Protein AF-A0A9X8EBD2-F1 (afdb_monomer_lite)

pLDDT: mean 78.67, std 17.19, range [34.53, 94.31]

Secondary structure (DSSP, 8-state):
------EEEEEEEEEEEE--------------------------EEEEEEEEEEEEEE-S-TT-TT------HHHHEEEEEEEEPTTTSTTPPPEEEEHHHH-S--SEEEEEEEEETT---EEEEEEEEE--SS-EEEPPHHHHHHHGGGSSS---TT--EEHHHHHHHHHHHHHHTT-B-SS-TTEEE--HHHHHHHS-SEEETTTHHHHHHHHPEE--PEEEEEEE-

Sequence (229 aa):
MQMIRKTLKVSFYYSFVPSVKLEGEVRAAPNEGHADQVHRSELLDDGEWTFRVEGTIIDGNKNAACQSTAKKFSHFFRKAILDLDDQLYPGSNPIEWSSFRSGDDSDGFSITRPGKKGFQTHRLRLQLLRNQSPERFALSPDLFNAISPYLTPNCGPDDTFVKADISFALWQYIKEKDLMKTDDCRVISHDEVLQRVFECHEQPIHAIMGSLQTKLTPVGPTVIDFTLQ

Foldseek 3Di:
DDDDDWDKDKDKDKDWDFDDDPPDPPPDDDDDDDDDDPDDPPAAQRTKMKMKIFIDIDDPDPPPPPDDPPAAPLNFFAKKWKDWPCVFVPPDDIDIDGSVVVVDRHRIDMDMDGHHPPDPKIKMKMWTHTDCVVFWWQADPLLCVQQQVQQPPNDDNRDIHHLVSSVRSVVVSQVVVVQQDPVHNQKGADDPSVCVQQVDGMDGPVCVSVSVVVRTHTDGTDMDMDMHD

Organism: Aphanomyces astaci (NCBI:txid112090)

Structure (mmCIF, N/CA/C/O backbone):
data_AF-A0A9X8EBD2-F1
#
_entry.id   AF-A0A9X8EBD2-F1
#
loop_
_atom_site.group_PDB
_atom_site.id
_atom_site.type_symbol
_atom_site.label_atom_id
_atom_site.label_alt_id
_atom_site.label_comp_id
_atom_site.label_asym_id
_atom_site.label_entity_id
_atom_site.label_seq_id
_atom_site.pdbx_PDB_ins_code
_atom_site.Cartn_x
_atom_site.Cartn_y
_atom_site.Cartn_z
_atom_site.occupancy
_atom_site.B_iso_or_equiv
_atom_site.auth_seq_id
_atom_site.auth_comp_id
_atom_site.auth_asym_id
_atom_site.auth_atom_id
_atom_site.pdbx_PDB_model_num
ATOM 1 N N . MET A 1 1 ? 0.998 16.759 19.821 1.00 44.28 1 MET A N 1
ATOM 2 C CA . MET A 1 1 ? 2.164 16.462 18.957 1.00 44.28 1 MET A CA 1
ATOM 3 C C . MET A 1 1 ? 1.731 16.598 17.506 1.00 44.28 1 MET A C 1
ATOM 5 O O . MET A 1 1 ? 0.777 15.941 17.117 1.00 44.28 1 MET A O 1
ATOM 9 N N . GLN A 1 2 ? 2.365 17.480 16.734 1.00 48.03 2 GLN A N 1
ATOM 10 C CA . GLN A 1 2 ? 2.067 17.670 15.311 1.00 48.03 2 GLN A CA 1
ATOM 11 C C . GLN A 1 2 ? 2.719 16.538 14.505 1.00 48.03 2 GLN A C 1
ATOM 13 O O . GLN A 1 2 ? 3.898 16.245 14.703 1.00 48.03 2 GLN A O 1
ATOM 18 N N . MET A 1 3 ? 1.960 15.867 13.635 1.00 55.75 3 MET A N 1
ATOM 19 C CA . MET A 1 3 ? 2.498 14.795 12.796 1.00 55.75 3 MET A CA 1
ATOM 20 C C . MET A 1 3 ? 3.453 15.405 11.757 1.00 55.75 3 MET A C 1
ATOM 22 O O . MET A 1 3 ? 3.045 16.244 10.956 1.00 55.75 3 MET A O 1
ATOM 26 N N . ILE A 1 4 ? 4.726 14.999 11.763 1.00 62.44 4 ILE A N 1
ATOM 27 C CA . ILE A 1 4 ? 5.686 15.406 10.729 1.00 62.44 4 ILE A CA 1
ATOM 28 C C . ILE A 1 4 ? 5.460 14.502 9.518 1.00 62.44 4 ILE A C 1
ATOM 30 O O . ILE A 1 4 ? 5.855 13.335 9.520 1.00 62.44 4 ILE A O 1
ATOM 34 N N . ARG A 1 5 ? 4.811 15.031 8.478 1.00 66.75 5 ARG A N 1
ATOM 35 C CA . ARG A 1 5 ? 4.693 14.343 7.189 1.00 66.75 5 ARG A CA 1
ATOM 36 C C . ARG A 1 5 ? 6.002 14.514 6.419 1.00 66.75 5 ARG A C 1
ATOM 38 O O . ARG A 1 5 ? 6.397 15.633 6.104 1.00 66.75 5 ARG A O 1
ATOM 45 N N . LYS A 1 6 ? 6.675 13.398 6.136 1.00 72.75 6 LYS A N 1
ATOM 46 C CA . LYS A 1 6 ? 7.812 13.335 5.209 1.00 72.75 6 LYS A CA 1
ATOM 47 C C . LYS A 1 6 ? 7.355 12.721 3.893 1.00 72.75 6 LYS A C 1
ATOM 49 O O . LYS A 1 6 ? 6.554 11.786 3.902 1.00 72.75 6 LYS A O 1
ATOM 54 N N . THR A 1 7 ? 7.897 13.214 2.786 1.00 80.56 7 THR A N 1
ATOM 55 C CA . THR A 1 7 ? 7.560 12.729 1.446 1.00 80.56 7 THR A CA 1
ATOM 56 C C . THR A 1 7 ? 8.701 11.874 0.914 1.00 80.56 7 THR A C 1
ATOM 58 O O . THR A 1 7 ? 9.836 12.335 0.823 1.00 80.56 7 THR A O 1
ATOM 61 N N . LEU A 1 8 ? 8.404 10.628 0.546 1.00 84.88 8 LEU A N 1
ATOM 62 C CA . LEU A 1 8 ? 9.327 9.775 -0.1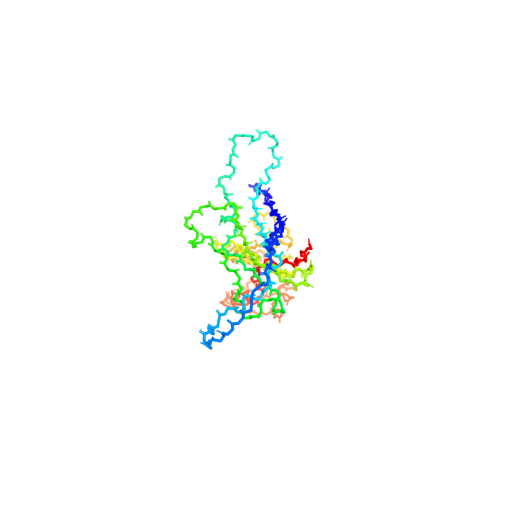99 1.00 84.88 8 LEU A CA 1
ATOM 63 C C . LEU A 1 8 ? 9.070 9.974 -1.695 1.00 84.88 8 LEU A C 1
ATOM 65 O O . LEU A 1 8 ? 7.977 9.680 -2.176 1.00 84.88 8 LEU A O 1
ATOM 69 N N . LYS A 1 9 ? 10.069 10.460 -2.431 1.00 88.06 9 LYS A N 1
ATOM 70 C CA . LYS A 1 9 ? 10.053 10.515 -3.892 1.00 88.06 9 LYS A CA 1
ATOM 71 C C . LYS A 1 9 ? 10.640 9.225 -4.442 1.00 88.06 9 LYS A C 1
ATOM 73 O O . LYS A 1 9 ? 11.811 8.932 -4.218 1.00 88.06 9 LYS A O 1
ATOM 78 N N . VAL A 1 10 ? 9.832 8.487 -5.193 1.00 89.44 10 VAL A N 1
ATOM 79 C CA . VAL A 1 10 ? 10.291 7.331 -5.966 1.00 89.44 10 VAL A CA 1
ATOM 80 C C . VAL A 1 10 ? 10.515 7.783 -7.407 1.00 89.44 10 VAL A C 1
ATOM 82 O O . VAL A 1 10 ? 9.607 8.327 -8.032 1.00 89.44 10 VAL A O 1
ATOM 85 N N . SER A 1 11 ? 11.736 7.609 -7.903 1.00 90.31 11 SER A N 1
ATOM 86 C CA . SER A 1 11 ? 12.155 7.931 -9.265 1.00 90.31 11 SER A CA 1
ATOM 87 C C . SER A 1 11 ? 12.327 6.643 -10.066 1.00 90.31 11 SER A C 1
ATOM 89 O O . SER A 1 11 ? 12.822 5.640 -9.547 1.00 90.31 11 SER A O 1
ATOM 91 N N . PHE A 1 12 ? 11.929 6.686 -11.334 1.00 92.25 12 PHE A N 1
ATOM 92 C CA . PHE A 1 12 ? 12.002 5.564 -12.264 1.00 92.25 12 PHE A CA 1
ATOM 93 C C . PHE A 1 12 ? 12.906 5.950 -13.429 1.00 92.2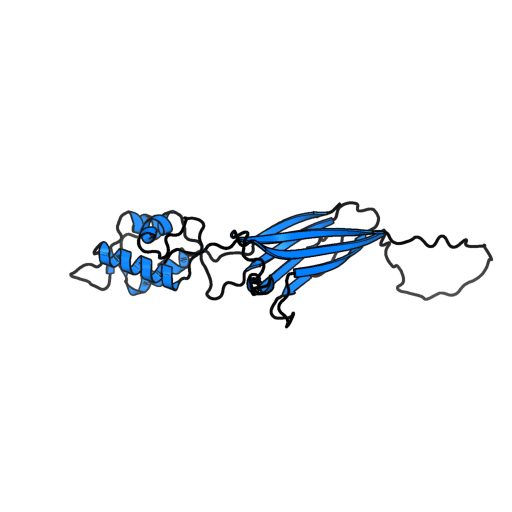5 12 PHE A C 1
ATOM 95 O O . PHE A 1 12 ? 12.773 7.045 -13.975 1.00 92.25 12 PHE A O 1
ATOM 102 N N . TYR A 1 13 ? 13.811 5.054 -13.803 1.00 91.94 13 TYR A N 1
ATOM 103 C CA . TYR A 1 13 ? 14.757 5.261 -14.890 1.00 91.94 13 TYR A CA 1
ATOM 104 C C . TYR A 1 13 ? 14.699 4.084 -15.850 1.00 91.94 13 TYR A C 1
ATOM 106 O O . TYR A 1 13 ? 14.589 2.931 -15.431 1.00 91.94 13 TYR A O 1
ATOM 114 N N . TYR A 1 14 ? 14.818 4.393 -17.132 1.00 91.00 14 TYR A N 1
ATOM 115 C CA . TYR A 1 14 ? 14.883 3.420 -18.205 1.00 91.00 14 TYR A CA 1
ATOM 116 C C . TYR A 1 14 ? 16.075 3.732 -19.100 1.00 91.00 14 TYR A C 1
ATOM 118 O O . TYR A 1 14 ? 16.330 4.894 -19.419 1.00 91.00 14 TYR A O 1
ATOM 126 N N . SER A 1 15 ? 16.791 2.690 -19.504 1.00 89.69 15 SER A N 1
ATOM 127 C CA . SER A 1 15 ? 17.813 2.763 -20.539 1.00 89.69 15 SER A CA 1
ATOM 128 C C . SER A 1 15 ? 17.757 1.523 -21.420 1.00 89.69 15 SER A C 1
ATOM 130 O O . SER A 1 15 ? 17.439 0.434 -20.946 1.00 89.69 15 SER A O 1
ATOM 132 N N . PHE A 1 16 ? 18.106 1.682 -22.693 1.00 88.06 16 PHE A N 1
ATOM 133 C CA . PHE A 1 16 ? 18.244 0.588 -23.648 1.00 88.06 16 PHE A CA 1
ATOM 134 C C . PHE A 1 16 ? 19.616 0.661 -24.310 1.00 88.06 16 PHE A C 1
ATOM 136 O O . PHE A 1 16 ? 20.032 1.725 -24.771 1.00 88.06 16 PHE A O 1
ATOM 143 N N . VAL A 1 17 ? 20.324 -0.464 -24.330 1.00 87.50 17 VAL A N 1
ATOM 144 C CA . VAL A 1 17 ? 21.635 -0.613 -24.959 1.00 87.50 17 VAL A CA 1
ATOM 145 C C . VAL A 1 17 ? 21.479 -1.596 -26.119 1.00 87.50 17 VAL A C 1
ATOM 147 O O . VAL A 1 17 ? 21.242 -2.775 -25.867 1.00 87.50 17 VAL A O 1
ATOM 150 N N . PRO A 1 18 ? 21.579 -1.149 -27.382 1.00 84.50 18 PRO A N 1
ATOM 151 C CA . PRO A 1 18 ? 21.432 -2.035 -28.529 1.00 84.50 18 PRO A CA 1
ATOM 152 C C . PRO A 1 18 ? 22.607 -3.012 -28.634 1.00 84.50 18 PRO A C 1
ATOM 154 O O . PRO A 1 18 ? 23.758 -2.652 -28.373 1.00 84.50 18 PRO A O 1
ATOM 157 N N . SER A 1 19 ? 22.325 -4.235 -29.077 1.00 80.44 19 SER A N 1
ATOM 158 C CA . SER A 1 19 ? 23.356 -5.235 -29.357 1.00 80.44 19 SER A CA 1
ATOM 159 C C . SER A 1 19 ? 24.207 -4.771 -30.542 1.00 80.44 19 SER A C 1
ATOM 161 O O . SER A 1 19 ? 23.686 -4.494 -31.627 1.00 80.44 19 SER A O 1
ATOM 163 N N . VAL A 1 20 ? 25.528 -4.689 -30.363 1.00 70.00 20 VAL A N 1
ATOM 164 C CA . VAL A 1 20 ? 26.448 -4.356 -31.459 1.00 70.00 20 VAL A CA 1
ATOM 165 C C . VAL A 1 20 ? 26.450 -5.521 -32.447 1.00 70.00 20 VAL A C 1
ATOM 167 O O . VAL A 1 20 ? 26.898 -6.620 -32.122 1.00 70.00 20 VAL A O 1
ATOM 170 N N . LYS A 1 21 ? 25.949 -5.297 -33.666 1.00 59.22 21 LYS A N 1
ATOM 171 C CA . LYS A 1 21 ? 26.089 -6.274 -34.748 1.00 59.22 21 LYS A CA 1
ATOM 172 C C . LYS A 1 21 ? 27.567 -6.352 -35.124 1.00 59.22 21 LYS A C 1
ATOM 174 O O . LYS A 1 21 ? 28.103 -5.421 -35.716 1.00 59.22 21 LYS A O 1
ATOM 179 N N . LEU A 1 22 ? 28.225 -7.457 -34.786 1.00 48.12 22 LEU A N 1
ATOM 180 C CA . LEU A 1 22 ? 29.486 -7.833 -35.418 1.00 48.12 22 LEU A CA 1
ATOM 181 C C . LEU A 1 22 ? 29.173 -8.188 -36.876 1.00 48.12 22 LEU A C 1
ATOM 183 O O . LEU A 1 22 ? 28.802 -9.319 -37.182 1.00 48.12 22 LEU A O 1
ATOM 187 N N . GLU A 1 23 ? 29.278 -7.212 -37.777 1.00 42.47 23 GLU A N 1
ATOM 188 C CA . GLU A 1 23 ? 29.360 -7.467 -39.217 1.00 42.47 23 GLU A CA 1
ATOM 189 C C . GLU A 1 23 ? 30.712 -8.134 -39.508 1.00 42.47 23 GLU A C 1
ATOM 191 O O . GLU A 1 23 ? 31.690 -7.497 -39.884 1.00 42.47 23 GLU A O 1
ATOM 196 N N . GLY A 1 24 ? 30.789 -9.441 -39.257 1.00 42.09 24 GLY A N 1
ATOM 197 C CA . GLY A 1 24 ? 31.866 -10.280 -39.760 1.00 42.09 24 GLY A CA 1
ATOM 198 C C . GLY A 1 24 ? 3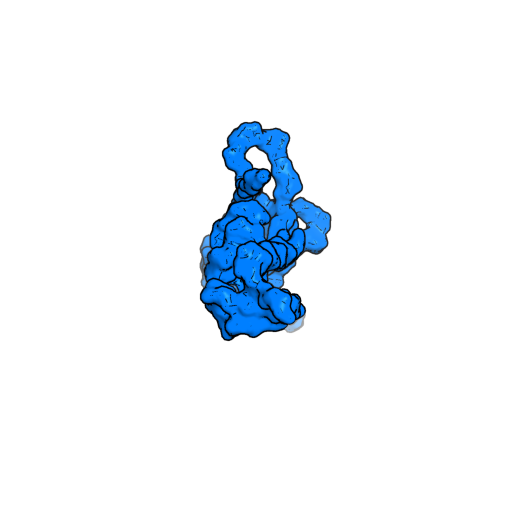1.573 -10.645 -41.210 1.00 42.09 24 GLY A C 1
ATOM 199 O O . GLY A 1 24 ? 30.616 -11.370 -41.480 1.00 42.09 24 GLY A O 1
ATOM 200 N N . GLU A 1 25 ? 32.394 -10.153 -42.138 1.00 38.47 25 GLU A N 1
ATOM 201 C CA . GLU A 1 25 ? 32.464 -10.630 -43.520 1.00 38.47 25 GLU A CA 1
ATOM 202 C C . GLU A 1 25 ? 32.577 -12.163 -43.548 1.00 38.47 25 GLU A C 1
ATOM 204 O O . GLU A 1 25 ? 33.642 -12.737 -43.306 1.00 38.47 25 GLU A O 1
ATOM 209 N N . VAL A 1 26 ? 31.486 -12.853 -43.887 1.00 40.47 26 VAL A N 1
ATOM 210 C CA . VAL A 1 26 ? 31.547 -14.272 -44.241 1.00 40.47 26 VAL A CA 1
ATOM 211 C C . VAL A 1 26 ? 32.125 -14.360 -45.651 1.00 40.47 26 VAL A C 1
ATOM 213 O O . VAL A 1 26 ? 31.403 -14.333 -46.648 1.00 40.47 26 VAL A O 1
ATOM 216 N N . ARG A 1 27 ? 33.455 -14.461 -45.749 1.00 37.53 27 ARG A N 1
ATOM 217 C CA . ARG A 1 27 ? 34.095 -15.006 -46.951 1.00 37.53 27 ARG A CA 1
ATOM 218 C C . ARG A 1 27 ? 33.639 -16.454 -47.106 1.00 37.53 27 ARG A C 1
ATOM 220 O O . ARG A 1 27 ? 33.927 -17.300 -46.265 1.00 37.53 27 ARG A O 1
ATOM 227 N N . ALA A 1 28 ? 32.909 -16.708 -48.185 1.00 38.34 28 ALA A N 1
ATOM 228 C CA . ALA A 1 28 ? 32.442 -18.027 -48.570 1.00 38.34 28 ALA A CA 1
ATOM 229 C C . ALA A 1 28 ? 33.614 -18.999 -48.794 1.00 38.34 28 ALA A C 1
ATOM 231 O O . ALA A 1 28 ? 34.527 -18.713 -49.569 1.00 38.34 28 ALA A O 1
ATOM 232 N N . ALA A 1 29 ? 33.533 -20.176 -48.179 1.00 34.91 29 ALA A N 1
ATOM 233 C CA . ALA A 1 29 ? 34.181 -21.393 -48.651 1.00 34.91 29 ALA A CA 1
ATOM 234 C C . ALA A 1 29 ? 33.187 -22.560 -48.488 1.00 34.91 29 ALA A C 1
ATOM 236 O O . ALA A 1 29 ? 32.452 -22.578 -47.496 1.00 34.91 29 ALA A O 1
ATOM 237 N N . PRO A 1 30 ? 33.098 -23.492 -49.454 1.00 49.06 30 PRO A N 1
ATOM 238 C CA . PRO A 1 30 ? 32.067 -24.517 -49.452 1.00 49.06 30 PRO A CA 1
ATOM 239 C C . PRO A 1 30 ? 32.495 -25.794 -48.711 1.00 49.06 30 PRO A C 1
ATOM 241 O O . PRO A 1 30 ? 33.675 -26.128 -48.646 1.00 49.06 30 PRO A O 1
ATOM 244 N N . ASN A 1 31 ? 31.455 -26.528 -48.311 1.00 37.94 31 ASN A N 1
ATOM 245 C CA . ASN A 1 31 ? 31.331 -27.981 -48.157 1.00 37.94 31 ASN A CA 1
ATOM 246 C C . ASN A 1 31 ? 31.311 -28.651 -46.763 1.00 37.94 31 ASN A C 1
ATOM 248 O O . ASN A 1 31 ? 32.290 -28.699 -46.031 1.00 37.94 31 ASN A O 1
ATOM 252 N N . GLU A 1 32 ? 30.148 -29.294 -46.565 1.00 34.53 32 GLU A N 1
ATOM 253 C CA . GLU A 1 32 ? 29.897 -30.655 -46.061 1.00 34.53 32 GLU A CA 1
ATOM 254 C C . GLU A 1 32 ? 29.901 -30.937 -44.546 1.00 34.53 32 GLU A C 1
ATOM 256 O O . GLU A 1 32 ? 30.896 -31.300 -43.938 1.00 34.53 32 GLU A O 1
ATOM 261 N N . GLY A 1 33 ? 28.684 -30.891 -43.986 1.00 38.22 33 GLY A N 1
ATOM 262 C CA . GLY A 1 33 ? 28.003 -32.067 -43.429 1.00 38.22 33 GLY A CA 1
ATOM 263 C C . GLY A 1 33 ? 28.512 -32.660 -42.112 1.00 38.22 33 GLY A C 1
ATOM 264 O O . GLY A 1 33 ? 29.397 -33.505 -42.127 1.00 38.22 33 GLY A O 1
ATOM 265 N N . HIS A 1 34 ? 27.817 -32.363 -41.007 1.00 35.75 34 HIS A N 1
ATOM 266 C CA . HIS A 1 34 ? 27.400 -33.351 -39.996 1.00 35.75 34 HIS A CA 1
ATOM 267 C C . HIS A 1 34 ? 26.307 -32.764 -39.088 1.00 35.75 34 HIS A C 1
ATOM 269 O O . HIS A 1 34 ? 26.351 -31.593 -38.718 1.00 35.75 34 HIS A O 1
ATOM 275 N N . ALA A 1 35 ? 25.302 -33.588 -38.793 1.00 43.44 35 ALA A N 1
ATOM 276 C CA . ALA A 1 35 ? 24.172 -33.286 -37.923 1.00 43.44 35 ALA A CA 1
ATOM 277 C C . ALA A 1 35 ? 24.575 -33.234 -36.433 1.00 43.44 35 ALA A C 1
ATOM 279 O O . ALA A 1 35 ? 25.635 -33.723 -36.056 1.00 43.44 35 ALA A O 1
ATOM 280 N N . ASP A 1 36 ? 23.666 -32.681 -35.625 1.00 35.84 36 ASP A N 1
ATOM 281 C CA . ASP A 1 36 ? 23.681 -32.504 -34.164 1.00 35.84 36 ASP A CA 1
ATOM 282 C C . ASP A 1 36 ? 24.461 -31.314 -33.579 1.00 35.84 36 ASP A C 1
ATOM 284 O O . ASP A 1 36 ? 25.540 -31.433 -33.005 1.00 35.84 36 ASP A O 1
ATOM 288 N N . GLN A 1 37 ? 23.779 -30.161 -33.547 1.00 36.19 37 GLN A N 1
ATOM 289 C CA . GLN A 1 37 ? 23.785 -29.321 -32.347 1.00 36.19 37 GLN A CA 1
ATOM 290 C C . GLN A 1 37 ? 22.391 -28.717 -32.116 1.00 36.19 37 GLN A C 1
ATOM 292 O O . GLN A 1 37 ? 22.055 -27.608 -32.527 1.00 36.19 37 GLN A O 1
ATOM 297 N N . VAL A 1 38 ? 21.555 -29.521 -31.464 1.00 42.88 38 VAL A N 1
ATOM 298 C CA . VAL A 1 38 ? 20.315 -29.120 -30.796 1.00 42.88 38 VAL A CA 1
ATOM 299 C C . VAL A 1 38 ? 20.636 -28.014 -29.769 1.00 42.88 38 VAL A C 1
ATOM 301 O O . VAL A 1 38 ? 21.614 -28.122 -29.035 1.00 42.88 38 VAL A O 1
ATOM 304 N N . HIS A 1 39 ? 19.797 -26.968 -29.728 1.00 37.06 39 HIS A N 1
ATOM 305 C CA . HIS A 1 39 ? 19.803 -25.824 -28.789 1.00 37.06 39 HIS A CA 1
ATOM 306 C C . HIS A 1 39 ? 20.846 -24.703 -28.979 1.00 37.06 39 HIS A C 1
ATOM 308 O O . HIS A 1 39 ? 21.539 -24.313 -28.045 1.00 37.06 39 HIS A O 1
ATOM 314 N N . ARG A 1 40 ? 20.869 -24.053 -30.148 1.00 39.78 40 ARG A N 1
ATOM 315 C CA . ARG A 1 40 ? 21.360 -22.662 -30.245 1.00 39.78 40 ARG A CA 1
ATOM 316 C C . ARG A 1 40 ? 20.511 -21.833 -31.208 1.00 39.78 40 ARG A C 1
ATOM 318 O O . ARG A 1 40 ? 21.002 -21.274 -32.178 1.00 39.78 40 ARG A O 1
ATOM 325 N N . SER A 1 41 ? 19.203 -21.784 -30.962 1.00 38.28 41 SER A N 1
ATOM 326 C CA . SER A 1 41 ? 18.384 -20.675 -31.461 1.00 38.28 41 SER A CA 1
ATOM 327 C C . SER A 1 41 ? 18.230 -19.691 -30.308 1.00 38.28 41 SER A C 1
ATOM 329 O O . SER A 1 41 ? 17.213 -19.636 -29.624 1.00 38.28 41 SER A O 1
ATOM 331 N N . GLU A 1 42 ? 19.332 -18.993 -30.040 1.00 45.53 42 GLU A N 1
ATOM 332 C CA . GLU A 1 42 ? 19.337 -17.690 -29.388 1.00 45.53 42 GLU A CA 1
ATOM 333 C C . GLU A 1 42 ? 18.422 -16.790 -30.227 1.00 45.53 42 GLU A C 1
ATOM 335 O O . GLU A 1 42 ? 18.786 -16.301 -31.297 1.00 45.53 42 GLU A O 1
ATOM 340 N N . LEU A 1 43 ? 17.165 -16.674 -29.808 1.00 47.78 43 LEU A N 1
ATOM 341 C CA . LEU A 1 43 ? 16.185 -15.814 -30.450 1.00 47.78 43 LEU A CA 1
ATOM 342 C C . LEU A 1 43 ? 16.580 -14.353 -30.213 1.00 47.78 43 LEU A C 1
ATOM 344 O O . LEU A 1 43 ? 16.157 -13.762 -29.231 1.00 47.78 43 LEU A O 1
ATOM 348 N N . LEU A 1 44 ? 17.354 -13.800 -31.150 1.00 57.03 44 LEU A N 1
ATOM 349 C CA . LEU A 1 44 ? 17.178 -12.450 -31.699 1.00 57.03 44 LEU A CA 1
ATOM 350 C C . LEU A 1 44 ? 16.898 -11.358 -30.649 1.00 57.03 44 LEU A C 1
ATOM 352 O O . LEU A 1 44 ? 15.848 -10.713 -30.684 1.00 57.03 44 LEU A O 1
ATOM 356 N N . ASP A 1 45 ? 17.828 -11.143 -29.727 1.00 69.19 45 ASP A N 1
ATOM 357 C CA . ASP A 1 45 ? 17.760 -10.001 -28.819 1.00 69.19 45 ASP A CA 1
ATOM 358 C C . ASP A 1 45 ? 18.425 -8.781 -29.494 1.00 69.19 45 ASP A C 1
ATOM 360 O O . ASP A 1 45 ? 19.597 -8.819 -29.875 1.00 69.19 45 ASP A O 1
ATOM 364 N N . ASP A 1 46 ? 17.669 -7.692 -29.681 1.00 76.44 46 ASP A N 1
ATOM 365 C CA . ASP A 1 46 ? 18.132 -6.458 -30.353 1.00 76.44 46 ASP A CA 1
ATOM 366 C C . ASP A 1 46 ? 18.920 -5.529 -29.404 1.00 76.44 46 ASP A C 1
ATOM 368 O O . ASP A 1 46 ? 19.396 -4.462 -29.798 1.00 76.44 46 ASP A O 1
ATOM 372 N N . GLY A 1 47 ? 19.073 -5.932 -28.144 1.00 84.06 47 GLY A N 1
ATOM 373 C CA . GLY A 1 47 ? 19.770 -5.191 -27.102 1.00 84.06 47 GLY A CA 1
ATOM 374 C C . GLY A 1 47 ? 19.339 -5.631 -25.715 1.00 84.06 47 GLY A C 1
ATOM 375 O O . GLY A 1 47 ? 18.643 -6.630 -25.553 1.00 84.06 47 GLY A O 1
ATOM 376 N N . GLU A 1 48 ? 19.704 -4.849 -24.711 1.00 88.94 48 GLU A N 1
ATOM 377 C CA . GLU A 1 48 ? 19.284 -5.027 -23.326 1.00 88.94 48 GLU A CA 1
ATOM 378 C C . GLU A 1 48 ? 18.632 -3.746 -22.823 1.00 88.94 48 GLU A C 1
ATOM 380 O O . GLU A 1 48 ? 19.173 -2.651 -22.987 1.00 88.94 48 GLU A O 1
ATOM 385 N N . TRP A 1 49 ? 17.476 -3.869 -22.176 1.00 88.56 49 TRP A N 1
ATOM 386 C CA . TRP A 1 49 ? 16.902 -2.763 -21.425 1.00 88.56 49 TRP A CA 1
ATOM 387 C C . TRP A 1 49 ? 17.169 -2.924 -19.938 1.00 88.56 49 TRP A C 1
ATOM 389 O O . TRP A 1 49 ? 17.205 -4.031 -19.401 1.00 88.56 49 TRP A O 1
ATOM 399 N N . THR A 1 50 ? 17.322 -1.791 -19.260 1.00 91.38 50 THR A N 1
ATOM 400 C CA . THR A 1 50 ? 17.430 -1.705 -17.809 1.00 91.38 50 THR A CA 1
ATOM 401 C C . THR A 1 50 ? 16.356 -0.775 -17.265 1.00 91.38 50 THR A C 1
ATOM 403 O O . THR A 1 50 ? 16.233 0.370 -17.695 1.00 91.38 50 THR A O 1
ATOM 406 N N . PHE A 1 51 ? 15.593 -1.265 -16.291 1.00 91.94 51 PHE A N 1
ATOM 407 C CA . PHE A 1 51 ? 14.638 -0.487 -15.511 1.00 91.94 51 PHE A CA 1
ATOM 408 C C . PHE A 1 51 ? 15.147 -0.361 -14.076 1.00 91.94 51 PHE A C 1
ATOM 410 O O . PHE A 1 51 ? 15.401 -1.366 -13.408 1.00 91.94 51 PHE A O 1
ATOM 417 N N . ARG A 1 52 ? 15.311 0.871 -13.593 1.00 92.44 52 ARG A N 1
ATOM 418 C CA . ARG A 1 52 ? 15.806 1.173 -12.245 1.00 92.44 52 ARG A CA 1
ATOM 419 C C . ARG A 1 52 ? 14.768 1.960 -11.460 1.00 92.44 52 ARG A C 1
ATOM 421 O O . ARG A 1 52 ? 14.211 2.937 -11.952 1.00 92.44 52 ARG A O 1
ATOM 428 N N . VAL A 1 53 ? 14.565 1.550 -10.214 1.00 91.88 53 VAL A N 1
ATOM 429 C CA . VAL A 1 53 ? 13.687 2.197 -9.237 1.00 91.88 53 VAL A CA 1
ATOM 430 C C . VAL A 1 53 ? 14.545 2.709 -8.092 1.00 91.88 53 VAL A C 1
ATOM 432 O O . VAL A 1 53 ? 15.343 1.947 -7.554 1.00 91.88 53 VAL A O 1
ATOM 435 N N . GLU A 1 54 ? 14.377 3.975 -7.711 1.00 89.19 54 GLU A N 1
ATOM 436 C CA . GLU A 1 54 ? 15.144 4.609 -6.632 1.00 89.19 54 GLU A CA 1
ATOM 437 C C . GLU A 1 54 ? 14.253 5.471 -5.730 1.00 89.19 54 GLU A C 1
ATOM 439 O O . GLU A 1 54 ? 13.458 6.273 -6.213 1.00 89.19 54 GLU A O 1
ATOM 444 N N . GLY A 1 55 ? 14.376 5.324 -4.412 1.00 86.50 55 GLY A N 1
ATOM 445 C CA . GLY A 1 55 ? 13.659 6.099 -3.406 1.00 86.50 55 GLY A CA 1
ATOM 446 C C . GLY A 1 55 ? 14.558 7.126 -2.732 1.00 86.50 55 GLY A C 1
ATOM 447 O O . GLY A 1 55 ? 15.581 6.780 -2.159 1.00 86.50 55 GLY A O 1
ATOM 448 N N . THR A 1 56 ? 14.129 8.385 -2.729 1.00 83.19 56 THR A N 1
ATOM 449 C CA . THR A 1 56 ? 14.807 9.493 -2.042 1.00 83.19 56 THR A CA 1
ATOM 450 C C . THR A 1 56 ? 13.815 10.224 -1.145 1.00 83.19 56 THR A C 1
ATOM 452 O O . THR A 1 56 ? 12.700 10.538 -1.561 1.00 83.19 56 THR A O 1
ATOM 455 N N . ILE A 1 57 ? 14.174 10.484 0.112 1.00 81.88 57 ILE A N 1
ATOM 456 C CA . ILE A 1 57 ? 13.317 11.269 1.009 1.00 81.88 57 ILE A CA 1
ATOM 457 C C . ILE A 1 57 ? 13.533 12.748 0.699 1.00 81.88 57 ILE A C 1
ATOM 459 O O . ILE A 1 57 ? 14.657 13.243 0.726 1.00 81.88 57 ILE A O 1
ATOM 463 N N . ILE A 1 58 ? 12.445 13.464 0.431 1.00 76.88 58 ILE A N 1
ATOM 464 C CA . ILE A 1 58 ? 12.465 14.917 0.314 1.00 76.88 58 ILE A CA 1
ATOM 465 C C . ILE A 1 58 ? 12.109 15.484 1.685 1.00 76.88 58 ILE A C 1
ATOM 467 O O . ILE A 1 58 ? 10.944 15.476 2.091 1.00 76.88 58 ILE A O 1
ATOM 471 N N . ASP A 1 59 ? 13.111 15.993 2.398 1.00 67.31 59 ASP A N 1
ATOM 472 C CA . ASP A 1 59 ? 12.877 16.810 3.583 1.00 67.31 59 ASP A CA 1
ATOM 473 C C . ASP A 1 59 ? 12.555 18.245 3.138 1.00 67.31 59 ASP A C 1
ATOM 475 O O . ASP A 1 59 ? 13.341 18.901 2.457 1.00 67.31 59 ASP A O 1
ATOM 479 N N . GLY A 1 60 ? 11.389 18.764 3.533 1.00 54.59 60 GLY A N 1
ATOM 480 C CA . GLY A 1 60 ? 10.946 20.131 3.212 1.00 54.59 60 GLY A CA 1
ATOM 481 C C . GLY A 1 60 ? 11.781 21.251 3.853 1.00 54.59 60 GLY A C 1
ATOM 482 O O . GLY A 1 60 ? 11.438 22.422 3.712 1.00 54.59 60 GLY A O 1
ATOM 483 N N . ASN A 1 61 ? 12.866 20.916 4.558 1.00 53.56 61 ASN A N 1
ATOM 484 C CA . ASN A 1 61 ? 13.759 21.867 5.203 1.00 53.56 61 ASN A CA 1
ATOM 485 C C . ASN A 1 61 ? 15.074 21.971 4.415 1.00 53.56 61 ASN A C 1
ATOM 487 O O . ASN A 1 61 ? 15.969 21.140 4.560 1.00 53.56 61 ASN A O 1
ATOM 491 N N . LYS A 1 62 ? 15.198 23.018 3.590 1.00 49.56 62 LYS A N 1
ATOM 492 C CA . LYS A 1 62 ? 16.340 23.274 2.686 1.00 49.56 62 LYS A CA 1
ATOM 493 C C . LYS A 1 62 ? 17.699 23.466 3.391 1.00 49.56 62 LYS A C 1
ATOM 495 O O . LYS A 1 62 ? 18.710 23.582 2.711 1.00 49.56 62 LYS A O 1
ATOM 500 N N . ASN A 1 63 ? 17.737 23.449 4.727 1.00 44.78 63 ASN A N 1
ATOM 501 C CA . ASN A 1 63 ? 18.946 23.653 5.532 1.00 44.78 63 ASN A CA 1
ATOM 502 C C . ASN A 1 63 ? 19.486 22.368 6.194 1.00 44.78 63 ASN A C 1
ATOM 504 O O . ASN A 1 63 ? 20.402 22.441 7.009 1.00 44.78 63 ASN A O 1
ATOM 508 N N . ALA A 1 64 ? 18.957 21.187 5.860 1.00 49.25 64 ALA A N 1
ATOM 509 C CA . ALA A 1 64 ? 19.386 19.909 6.439 1.00 49.25 64 ALA A CA 1
ATOM 510 C C . ALA A 1 64 ? 20.404 19.146 5.566 1.00 49.25 64 ALA A C 1
ATOM 512 O O . ALA A 1 64 ? 20.345 17.923 5.469 1.00 49.25 64 ALA A O 1
ATOM 513 N N . ALA A 1 65 ? 21.389 19.837 4.980 1.00 42.16 65 ALA A N 1
ATOM 514 C CA . ALA A 1 65 ? 22.514 19.197 4.277 1.00 42.16 65 ALA A CA 1
ATOM 515 C C . ALA A 1 65 ? 23.374 18.271 5.178 1.00 42.16 65 ALA A C 1
ATOM 517 O O . ALA A 1 65 ? 24.298 17.626 4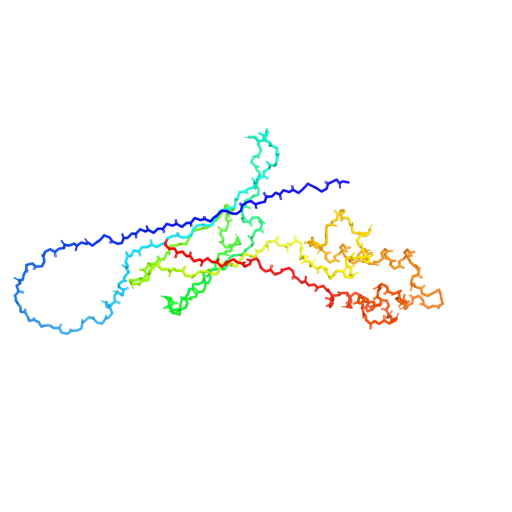.695 1.00 42.16 65 ALA A O 1
ATOM 518 N N . CYS A 1 66 ? 23.054 18.176 6.476 1.00 41.78 66 CYS A N 1
ATOM 519 C CA . CYS A 1 66 ? 23.784 17.402 7.480 1.00 41.78 66 CYS A CA 1
ATOM 520 C C . CYS A 1 66 ? 22.912 16.409 8.269 1.00 41.78 66 CYS A C 1
ATOM 522 O O . CYS A 1 66 ? 23.289 16.017 9.371 1.00 41.78 66 CYS A O 1
ATOM 524 N N . GLN A 1 67 ? 21.755 15.989 7.753 1.00 45.34 67 GLN A N 1
ATOM 525 C CA . GLN A 1 67 ? 21.065 14.812 8.288 1.00 45.34 67 GLN A CA 1
ATOM 526 C C . GLN A 1 67 ? 20.635 13.933 7.127 1.00 45.34 67 GLN A C 1
ATOM 528 O O . GLN A 1 67 ? 19.547 14.094 6.583 1.00 45.34 67 GLN A O 1
ATOM 533 N N . SER A 1 68 ? 21.504 12.988 6.755 1.00 47.75 68 SER A N 1
ATOM 534 C CA . SER A 1 68 ? 21.085 11.812 6.002 1.00 47.75 68 SER A CA 1
ATOM 535 C C . SER A 1 68 ? 19.813 11.293 6.661 1.00 47.75 68 SER A C 1
ATOM 537 O O . SER A 1 68 ? 19.834 10.855 7.816 1.00 47.75 68 SER A O 1
ATOM 539 N N . THR A 1 69 ? 18.681 11.386 5.981 1.00 54.16 69 THR A N 1
ATOM 540 C CA . THR A 1 69 ? 17.483 10.707 6.441 1.00 54.16 69 THR A CA 1
ATOM 541 C C . THR A 1 69 ? 17.803 9.219 6.387 1.00 54.16 69 THR A C 1
ATOM 543 O O . THR A 1 69 ? 17.769 8.625 5.318 1.00 54.16 69 THR A O 1
ATOM 546 N N . ALA A 1 70 ? 18.178 8.638 7.528 1.00 60.94 70 ALA A N 1
ATOM 547 C CA . ALA A 1 70 ? 18.790 7.310 7.656 1.00 60.94 70 ALA A CA 1
ATOM 548 C C . ALA A 1 70 ? 17.924 6.140 7.151 1.00 60.94 70 ALA A C 1
ATOM 550 O O . ALA A 1 70 ? 18.321 4.985 7.240 1.00 60.94 70 ALA A O 1
ATOM 551 N N . LYS A 1 71 ? 16.716 6.423 6.663 1.00 75.38 71 LYS A N 1
ATOM 552 C CA . LYS A 1 71 ? 15.760 5.429 6.200 1.00 75.38 71 LYS A CA 1
ATOM 553 C C . LYS A 1 71 ? 15.829 5.355 4.683 1.00 75.38 71 LYS A C 1
ATOM 555 O O . LYS A 1 71 ? 15.428 6.297 4.006 1.00 75.38 71 LYS A O 1
ATOM 560 N N . LYS A 1 72 ? 16.314 4.227 4.180 1.00 84.00 72 LYS A N 1
ATOM 561 C CA . LYS A 1 72 ? 16.407 3.942 2.747 1.00 84.00 72 LYS A CA 1
ATOM 562 C C . LYS A 1 72 ? 15.076 3.459 2.174 1.00 84.00 72 LYS A C 1
ATOM 564 O O . LYS A 1 72 ? 14.118 3.226 2.918 1.00 84.00 72 LYS A O 1
ATOM 569 N N . PHE A 1 73 ? 15.001 3.277 0.858 1.00 84.56 73 PHE A N 1
ATOM 570 C CA . PHE A 1 73 ? 13.822 2.721 0.175 1.00 84.56 73 PHE A CA 1
ATOM 571 C C . PHE A 1 73 ? 13.344 1.394 0.800 1.00 84.56 73 PHE A C 1
ATOM 573 O O . PHE A 1 73 ? 12.144 1.227 1.040 1.00 84.56 73 PHE A O 1
ATOM 580 N N . SER A 1 74 ? 14.280 0.510 1.167 1.00 84.62 74 SER A N 1
ATOM 581 C CA . SER A 1 74 ? 14.045 -0.759 1.881 1.00 84.62 74 SER A CA 1
ATOM 582 C C . SER A 1 74 ? 13.279 -0.627 3.198 1.00 84.62 74 SER A C 1
ATOM 584 O O . SER A 1 74 ? 12.586 -1.561 3.608 1.00 84.62 74 SER A O 1
ATOM 586 N N . HIS A 1 75 ? 13.353 0.532 3.856 1.00 85.81 75 HIS A N 1
ATOM 587 C CA . HIS A 1 75 ? 12.610 0.794 5.084 1.00 85.81 75 HIS A CA 1
ATOM 588 C C . HIS A 1 75 ? 11.110 0.963 4.815 1.00 85.81 75 HIS A C 1
ATOM 590 O O . HIS A 1 75 ? 10.280 0.533 5.617 1.00 85.81 75 HIS A O 1
ATOM 596 N N . PHE A 1 76 ? 10.755 1.598 3.693 1.00 86.44 76 PHE A N 1
ATOM 597 C CA . PHE A 1 76 ? 9.373 1.943 3.356 1.00 86.44 76 PHE A CA 1
ATOM 598 C C . PHE A 1 76 ? 8.669 0.868 2.542 1.00 86.44 76 PHE A C 1
ATOM 600 O O . PHE A 1 76 ? 7.451 0.756 2.649 1.00 86.44 76 PHE A O 1
ATOM 607 N N . PHE A 1 77 ? 9.399 0.079 1.755 1.00 89.12 77 PHE A N 1
ATOM 608 C CA . PHE A 1 77 ? 8.843 -0.982 0.921 1.00 89.12 77 PHE A CA 1
ATOM 609 C C . PHE A 1 77 ? 9.473 -2.325 1.265 1.00 89.12 77 PHE A C 1
ATOM 611 O O . PHE A 1 77 ? 10.691 -2.471 1.282 1.00 89.12 77 PHE A O 1
ATOM 618 N N . ARG A 1 78 ? 8.622 -3.324 1.520 1.00 88.19 78 ARG A N 1
ATOM 619 C CA . ARG A 1 78 ? 9.064 -4.683 1.870 1.00 88.19 78 ARG A CA 1
ATOM 620 C C . ARG A 1 78 ? 9.254 -5.587 0.656 1.00 88.19 78 ARG A C 1
ATOM 622 O O . ARG A 1 78 ? 10.011 -6.558 0.705 1.00 88.19 78 ARG A O 1
ATOM 629 N N . LYS A 1 79 ? 8.505 -5.310 -0.412 1.00 90.25 79 LYS A N 1
ATOM 630 C CA . LYS A 1 79 ? 8.445 -6.137 -1.614 1.00 90.25 79 LYS A CA 1
ATOM 631 C C . LYS A 1 79 ? 8.081 -5.273 -2.818 1.00 90.25 79 LYS A C 1
ATOM 633 O O . LYS A 1 79 ? 7.254 -4.373 -2.698 1.00 90.25 79 LYS A O 1
ATOM 638 N N . ALA A 1 80 ? 8.685 -5.564 -3.959 1.00 91.88 80 ALA A N 1
ATOM 639 C CA . ALA A 1 80 ? 8.291 -5.043 -5.256 1.00 91.88 80 ALA A CA 1
ATOM 640 C C . ALA A 1 80 ? 8.150 -6.217 -6.228 1.00 91.88 80 ALA A C 1
ATOM 642 O O . ALA A 1 80 ? 8.988 -7.119 -6.232 1.00 91.88 80 ALA A O 1
ATOM 643 N N . ILE A 1 81 ? 7.076 -6.221 -7.009 1.00 92.50 81 ILE A N 1
ATOM 644 C CA . ILE A 1 81 ? 6.805 -7.234 -8.032 1.00 92.50 81 ILE A CA 1
ATOM 645 C C . ILE A 1 81 ? 6.730 -6.508 -9.365 1.00 92.50 81 ILE A C 1
ATOM 647 O O . ILE A 1 81 ? 6.027 -5.505 -9.468 1.00 92.50 81 ILE A O 1
ATOM 651 N N . LEU A 1 82 ? 7.474 -6.983 -10.354 1.00 91.62 82 LEU A N 1
ATOM 652 C CA . LEU A 1 82 ? 7.442 -6.455 -11.708 1.00 91.62 82 LEU A CA 1
ATOM 653 C C . LEU A 1 82 ? 6.944 -7.548 -12.647 1.00 91.62 82 LEU A C 1
ATOM 655 O O . LEU A 1 82 ? 7.664 -8.514 -12.920 1.00 91.62 82 LEU A O 1
ATOM 659 N N . ASP A 1 83 ? 5.717 -7.376 -13.124 1.00 91.69 83 ASP A N 1
ATOM 660 C CA . ASP A 1 83 ? 5.136 -8.233 -14.149 1.00 91.69 83 ASP A CA 1
ATOM 661 C C . ASP A 1 83 ? 5.558 -7.687 -15.519 1.00 91.69 83 ASP A C 1
ATOM 663 O O . ASP A 1 83 ? 5.447 -6.484 -15.784 1.00 91.69 83 ASP A O 1
ATOM 667 N N . LEU A 1 84 ? 6.085 -8.567 -16.369 1.00 88.75 84 LEU A N 1
ATOM 668 C CA . LEU A 1 84 ? 6.442 -8.250 -17.749 1.00 88.75 84 LEU A CA 1
ATOM 669 C C . LEU A 1 84 ? 5.306 -8.673 -18.682 1.00 88.75 84 LEU A C 1
ATOM 671 O O . LEU A 1 84 ? 4.481 -9.504 -18.318 1.00 88.75 84 LEU A O 1
ATOM 675 N N . ASP A 1 85 ? 5.273 -8.111 -19.887 1.00 85.19 85 ASP A N 1
ATOM 676 C CA . ASP A 1 85 ? 4.309 -8.520 -20.909 1.00 85.19 85 ASP A CA 1
ATOM 677 C C . ASP A 1 85 ? 4.501 -9.999 -21.297 1.00 85.19 85 ASP A C 1
ATOM 679 O O . ASP A 1 85 ? 5.543 -10.373 -21.846 1.00 85.19 85 ASP A O 1
ATOM 683 N N . ASP A 1 86 ? 3.482 -10.824 -21.044 1.00 83.12 86 ASP A N 1
ATOM 684 C CA . ASP A 1 86 ? 3.461 -12.254 -21.374 1.00 83.12 86 ASP A CA 1
ATOM 685 C C . ASP A 1 86 ? 3.668 -12.519 -22.873 1.00 83.12 86 ASP A C 1
ATOM 687 O O . ASP A 1 86 ? 4.171 -13.578 -23.246 1.00 83.12 86 ASP A O 1
ATOM 691 N N . GLN A 1 87 ? 3.306 -11.570 -23.748 1.00 81.06 87 GLN A N 1
ATOM 692 C CA . GLN A 1 87 ? 3.540 -11.700 -25.190 1.00 81.06 87 GLN A CA 1
ATOM 693 C C . GLN A 1 87 ? 5.029 -11.598 -25.542 1.00 81.06 87 GLN A C 1
ATOM 695 O O . GLN A 1 87 ? 5.487 -12.239 -26.487 1.00 81.06 87 GLN A O 1
ATOM 700 N N . LEU A 1 88 ? 5.788 -10.796 -24.788 1.00 78.12 88 LEU A N 1
ATOM 701 C CA . LEU A 1 88 ? 7.221 -10.573 -25.008 1.00 78.12 88 LEU A CA 1
ATOM 702 C C . LEU A 1 88 ? 8.080 -11.591 -24.255 1.00 78.12 88 LEU A C 1
ATOM 704 O O . LEU A 1 88 ? 9.138 -12.000 -24.739 1.00 78.12 88 LEU A O 1
ATOM 708 N N . TYR A 1 89 ? 7.625 -12.001 -23.070 1.00 80.62 89 TYR A N 1
ATOM 709 C CA . TYR A 1 89 ? 8.346 -12.897 -22.170 1.00 80.62 89 TYR A CA 1
ATOM 710 C C . TYR A 1 89 ? 7.460 -14.069 -21.724 1.00 80.62 89 TYR A C 1
ATOM 712 O O . TYR A 1 89 ? 7.179 -14.207 -20.530 1.00 80.62 89 TYR A O 1
ATOM 720 N N . PRO A 1 90 ? 7.037 -14.946 -22.656 1.00 78.38 90 PRO A N 1
ATOM 721 C CA . PRO A 1 90 ? 6.156 -16.057 -22.326 1.00 78.38 90 PRO A CA 1
ATOM 722 C C . PRO A 1 90 ? 6.833 -17.003 -21.330 1.00 78.38 90 PRO A C 1
ATOM 724 O O . PRO A 1 90 ? 7.954 -17.465 -21.548 1.00 78.38 90 PRO A O 1
ATOM 727 N N . GLY A 1 91 ? 6.151 -17.289 -20.219 1.00 74.50 91 GLY A N 1
ATOM 728 C CA . GLY A 1 91 ? 6.661 -18.171 -19.165 1.00 74.50 91 GLY A CA 1
ATOM 729 C C . GLY A 1 91 ? 7.735 -17.549 -18.265 1.00 74.50 91 GLY A C 1
ATOM 730 O O . GLY A 1 91 ? 8.302 -18.256 -17.430 1.00 74.50 91 GLY A O 1
ATOM 731 N N . SER A 1 92 ? 8.025 -16.247 -18.393 1.00 77.69 92 SER A N 1
ATOM 732 C CA . SER A 1 92 ? 8.859 -15.553 -17.411 1.00 77.69 92 SER A CA 1
ATOM 733 C C . SER A 1 92 ? 8.083 -15.384 -16.110 1.00 77.69 92 SER A C 1
ATOM 735 O O . SER A 1 92 ? 7.023 -14.767 -16.082 1.00 77.69 92 SER A O 1
ATOM 737 N N . ASN A 1 93 ? 8.649 -15.861 -15.003 1.00 78.81 93 ASN A N 1
ATOM 738 C CA . ASN A 1 93 ? 8.109 -15.547 -13.684 1.00 78.81 93 ASN A CA 1
ATOM 739 C C . ASN A 1 93 ? 8.205 -14.033 -13.418 1.00 78.81 93 ASN A C 1
ATOM 741 O O . ASN A 1 93 ? 9.178 -13.398 -13.855 1.00 78.81 93 ASN A O 1
ATOM 745 N N . PRO A 1 94 ? 7.243 -13.455 -12.679 1.00 85.06 94 PRO A N 1
ATOM 746 C CA . PRO A 1 94 ? 7.310 -12.058 -12.287 1.00 85.06 94 PRO A CA 1
ATOM 747 C C . PRO A 1 94 ? 8.555 -11.812 -11.438 1.00 85.06 94 PRO A C 1
ATOM 749 O O . PRO A 1 94 ? 8.957 -12.636 -10.609 1.00 85.06 94 PRO A O 1
ATOM 752 N N . ILE A 1 95 ? 9.201 -10.673 -11.669 1.00 88.44 95 ILE A N 1
ATOM 753 C CA . ILE A 1 95 ? 10.470 -10.360 -11.019 1.00 88.44 95 ILE A CA 1
ATOM 754 C C . ILE A 1 95 ? 10.168 -9.827 -9.627 1.00 88.44 95 ILE A C 1
ATOM 756 O O . ILE A 1 95 ? 9.488 -8.815 -9.469 1.00 88.44 95 ILE A O 1
ATOM 760 N N . GLU A 1 96 ? 10.693 -10.506 -8.611 1.00 90.94 96 GLU A N 1
ATOM 761 C CA . GLU A 1 96 ? 10.397 -10.196 -7.219 1.00 90.94 96 GLU A CA 1
ATOM 762 C C . GLU A 1 96 ? 11.622 -9.647 -6.481 1.00 90.94 96 GLU A C 1
ATOM 764 O O . GLU A 1 96 ? 12.566 -10.380 -6.169 1.00 90.94 96 GLU A O 1
ATOM 769 N N . TRP A 1 97 ? 11.558 -8.373 -6.104 1.00 89.88 97 TRP A N 1
ATOM 770 C CA . TRP A 1 97 ? 12.486 -7.764 -5.159 1.00 89.88 97 TRP A CA 1
ATOM 771 C C . TRP A 1 97 ? 11.884 -7.763 -3.746 1.00 89.88 97 TRP A C 1
ATOM 773 O O . TRP A 1 97 ? 10.691 -7.515 -3.566 1.00 89.88 97 TRP A O 1
ATOM 783 N N . SER A 1 98 ? 12.694 -8.034 -2.721 1.00 85.81 98 SER A N 1
ATOM 784 C CA . SER A 1 98 ? 12.267 -7.960 -1.320 1.00 85.81 98 SER A CA 1
ATOM 785 C C . SER A 1 98 ? 13.384 -7.427 -0.438 1.00 85.81 98 SER A C 1
ATOM 787 O O . SER A 1 98 ? 14.500 -7.941 -0.487 1.00 85.81 98 SER A O 1
ATOM 789 N N . SER A 1 99 ? 13.055 -6.464 0.427 1.00 81.25 99 SER A N 1
ATOM 790 C CA . SER A 1 99 ? 14.021 -5.869 1.354 1.00 81.25 99 SER A CA 1
ATOM 791 C C . SER A 1 99 ? 14.596 -6.883 2.348 1.00 81.25 99 SER A C 1
ATOM 793 O O . SER A 1 99 ? 15.752 -6.763 2.734 1.00 81.25 99 SER A O 1
ATOM 795 N N . PHE A 1 100 ? 13.843 -7.932 2.700 1.00 73.12 100 PHE A N 1
ATOM 796 C CA . PHE A 1 100 ? 14.317 -9.000 3.590 1.00 73.12 100 PHE A CA 1
ATOM 797 C C . PHE A 1 100 ? 15.378 -9.897 2.951 1.00 73.12 100 PHE A C 1
ATOM 799 O O . PHE A 1 100 ? 16.252 -10.400 3.650 1.00 73.12 100 PHE A O 1
ATOM 806 N N . ARG A 1 101 ? 15.300 -10.122 1.633 1.00 71.19 101 ARG A N 1
ATOM 807 C CA . ARG A 1 101 ? 16.274 -10.962 0.918 1.00 71.19 101 ARG A CA 1
ATOM 808 C C . ARG A 1 101 ? 17.554 -10.207 0.583 1.00 71.19 101 ARG A C 1
ATOM 810 O O . ARG A 1 101 ? 18.593 -10.836 0.443 1.00 71.19 101 ARG A O 1
ATOM 817 N N . SER A 1 102 ? 17.476 -8.885 0.449 1.00 62.50 102 SER A N 1
ATOM 818 C CA . SER A 1 102 ? 18.627 -8.060 0.086 1.00 62.50 102 SER A CA 1
ATOM 819 C C . SER A 1 102 ? 19.661 -7.912 1.206 1.00 62.50 102 SER A C 1
ATOM 821 O O . SER A 1 102 ? 20.795 -7.578 0.888 1.00 62.50 102 SER A O 1
ATOM 823 N N . GLY A 1 103 ? 19.317 -8.191 2.473 1.00 61.00 103 GLY A N 1
ATOM 824 C CA . GLY A 1 103 ? 20.241 -8.189 3.623 1.00 61.00 103 GLY A CA 1
ATOM 825 C C . GLY A 1 103 ? 20.714 -6.798 4.066 1.00 61.00 103 GLY A C 1
ATOM 826 O O . GLY A 1 103 ? 20.781 -6.534 5.263 1.00 61.00 103 GLY A O 1
ATOM 827 N N . ASP A 1 104 ? 20.939 -5.901 3.109 1.00 64.75 104 ASP A N 1
ATOM 828 C CA . ASP A 1 104 ? 21.378 -4.527 3.303 1.00 64.75 104 ASP A CA 1
ATOM 829 C C . ASP A 1 104 ? 20.262 -3.525 2.998 1.00 64.75 104 ASP A C 1
ATOM 831 O O . ASP A 1 104 ? 19.433 -3.713 2.100 1.00 64.75 104 ASP A O 1
ATOM 835 N N . ASP A 1 105 ? 20.282 -2.402 3.716 1.00 75.19 105 ASP A N 1
ATOM 836 C CA . ASP A 1 105 ? 19.447 -1.261 3.375 1.00 75.19 105 ASP A CA 1
ATOM 837 C C . ASP A 1 105 ? 19.790 -0.776 1.960 1.00 75.19 105 ASP A C 1
ATOM 839 O O . ASP A 1 105 ? 20.922 -0.351 1.698 1.00 75.19 105 ASP A O 1
ATOM 843 N N . SER A 1 106 ? 18.804 -0.771 1.062 1.00 81.88 106 SER A N 1
ATOM 844 C CA . SER A 1 106 ? 18.957 -0.314 -0.320 1.00 81.88 106 SER A CA 1
ATOM 845 C C . SER A 1 106 ? 18.041 0.870 -0.618 1.00 81.88 106 SER A C 1
ATOM 847 O O . SER A 1 106 ? 16.903 0.936 -0.149 1.00 81.88 106 SER A O 1
ATOM 849 N N . ASP A 1 107 ? 18.540 1.808 -1.424 1.00 84.56 107 ASP A N 1
ATOM 850 C CA . ASP A 1 107 ? 17.762 2.946 -1.930 1.00 84.56 107 ASP A CA 1
ATOM 851 C C . ASP A 1 107 ? 16.980 2.601 -3.201 1.00 84.56 107 ASP A C 1
ATOM 853 O O . ASP A 1 107 ? 16.287 3.447 -3.752 1.00 84.56 107 ASP A O 1
ATOM 857 N N . GLY A 1 108 ? 17.037 1.354 -3.666 1.00 86.38 108 GLY A N 1
ATOM 858 C CA . GLY A 1 108 ? 16.385 0.957 -4.901 1.00 86.38 108 GLY A CA 1
ATOM 859 C C . GLY A 1 108 ? 16.769 -0.431 -5.387 1.00 86.38 108 GLY A C 1
ATOM 860 O O . GLY A 1 108 ? 17.412 -1.207 -4.674 1.00 86.38 108 GLY A O 1
ATOM 861 N N . PHE A 1 109 ? 16.368 -0.719 -6.621 1.00 89.25 109 PHE A N 1
ATOM 862 C CA . PHE A 1 109 ? 16.749 -1.914 -7.367 1.00 89.25 109 PHE A CA 1
ATOM 863 C C . PHE A 1 109 ? 16.794 -1.616 -8.869 1.00 89.25 109 PHE A C 1
ATOM 865 O O . PHE A 1 109 ? 16.183 -0.662 -9.355 1.00 89.25 109 PHE A O 1
ATOM 872 N N . SER A 1 110 ? 17.515 -2.450 -9.611 1.00 90.88 110 SER A N 1
ATOM 873 C CA . SER A 1 110 ? 17.623 -2.374 -11.066 1.00 90.88 110 SER A CA 1
ATOM 874 C C . SER A 1 110 ? 17.440 -3.751 -11.674 1.00 90.88 110 SER A C 1
ATOM 876 O O . SER A 1 110 ? 17.948 -4.741 -11.148 1.00 90.88 110 SER A O 1
ATOM 878 N N . ILE A 1 111 ? 16.727 -3.801 -12.788 1.00 89.44 111 ILE A N 1
ATOM 879 C CA . ILE A 1 111 ? 16.407 -5.022 -13.511 1.00 89.44 111 ILE A CA 1
ATOM 880 C C . ILE A 1 111 ? 16.862 -4.835 -14.944 1.00 89.44 111 ILE A C 1
ATOM 882 O O . ILE A 1 111 ? 16.438 -3.883 -15.594 1.00 89.44 111 ILE A O 1
ATOM 886 N N . THR A 1 112 ? 17.675 -5.768 -15.426 1.00 89.69 112 THR A N 1
ATOM 887 C CA . THR A 1 112 ? 18.126 -5.816 -16.816 1.00 89.69 112 THR A CA 1
ATOM 888 C C . THR A 1 112 ? 17.551 -7.052 -17.493 1.00 89.69 112 THR A C 1
ATOM 890 O O . THR A 1 112 ? 17.527 -8.146 -16.908 1.00 89.69 112 THR A O 1
ATOM 893 N N . ARG A 1 113 ? 17.032 -6.877 -18.706 1.00 87.62 113 ARG A N 1
ATOM 894 C CA . ARG A 1 113 ? 16.442 -7.946 -19.513 1.00 87.62 113 ARG A CA 1
ATOM 895 C C . ARG A 1 113 ? 16.762 -7.740 -20.993 1.00 87.62 113 ARG A C 1
ATOM 897 O O . ARG A 1 113 ? 16.899 -6.599 -21.432 1.00 87.62 113 ARG A O 1
ATOM 904 N N . PRO A 1 114 ? 16.842 -8.833 -21.765 1.00 85.19 114 PRO A N 1
ATOM 905 C CA . PRO A 1 114 ? 17.041 -8.741 -23.202 1.00 85.19 114 PRO A CA 1
ATOM 906 C C . PRO A 1 114 ? 15.819 -8.113 -23.880 1.00 85.19 114 PRO A C 1
ATOM 908 O O . PRO A 1 114 ? 14.682 -8.500 -23.596 1.00 85.19 114 PRO A O 1
ATOM 911 N N . GLY A 1 115 ? 16.043 -7.156 -24.776 1.00 83.12 115 GLY A N 1
ATOM 912 C CA . GLY A 1 115 ? 15.019 -6.546 -25.620 1.00 83.12 115 GLY A CA 1
ATOM 913 C C . GLY A 1 115 ? 14.717 -7.415 -26.836 1.00 83.12 115 GLY A C 1
ATOM 914 O O . GLY A 1 115 ? 15.625 -7.820 -27.562 1.00 83.12 115 GLY A O 1
ATOM 915 N N . LYS A 1 116 ? 13.434 -7.700 -27.065 1.00 79.56 116 LYS A N 1
ATOM 916 C CA . LYS A 1 116 ? 13.002 -8.606 -28.134 1.00 79.56 116 LYS A CA 1
ATOM 917 C C . LYS A 1 116 ? 12.940 -7.900 -29.484 1.00 79.56 116 LYS A C 1
ATOM 919 O O . LYS A 1 116 ? 12.329 -6.841 -29.618 1.00 79.56 116 LYS A O 1
ATOM 924 N N . LYS A 1 117 ? 13.549 -8.514 -30.501 1.00 68.56 117 LYS A N 1
ATOM 925 C CA . LYS A 1 117 ? 13.593 -7.971 -31.862 1.00 68.56 117 LYS A CA 1
ATOM 926 C C . LYS A 1 117 ? 12.204 -7.727 -32.441 1.00 68.56 117 LYS A C 1
ATOM 928 O O . LYS A 1 117 ? 11.334 -8.591 -32.383 1.00 68.56 117 LYS A O 1
ATOM 933 N N . GLY A 1 118 ? 12.021 -6.549 -33.037 1.00 65.94 118 GLY A N 1
ATOM 934 C CA . GLY A 1 118 ? 10.748 -6.121 -33.629 1.00 65.94 118 GLY A CA 1
ATOM 935 C C . GLY A 1 118 ? 9.753 -5.498 -32.645 1.00 65.94 118 GLY A C 1
ATOM 936 O O . GLY A 1 118 ? 8.699 -5.034 -33.078 1.00 65.94 118 GLY A O 1
ATOM 937 N N . PHE A 1 119 ? 10.090 -5.421 -31.355 1.00 66.88 119 PHE A N 1
ATOM 938 C CA . PHE A 1 119 ? 9.270 -4.755 -30.350 1.00 66.88 119 PHE A CA 1
ATOM 939 C C . PHE A 1 119 ? 9.934 -3.458 -29.891 1.00 66.88 119 PHE A C 1
ATOM 941 O O . PHE A 1 119 ? 10.966 -3.461 -29.228 1.00 66.88 119 PHE A O 1
ATOM 948 N N . GLN A 1 120 ? 9.318 -2.332 -30.249 1.00 69.00 120 GLN A N 1
ATOM 949 C CA . GLN A 1 120 ? 9.743 -1.002 -29.798 1.00 69.00 120 GLN A CA 1
ATOM 950 C C . GLN A 1 120 ? 9.203 -0.638 -28.417 1.00 69.00 120 GLN A C 1
ATOM 952 O O . GLN A 1 120 ? 9.680 0.317 -27.824 1.00 69.00 120 GLN A O 1
ATOM 957 N N . THR A 1 121 ? 8.197 -1.355 -27.911 1.00 79.25 121 THR A N 1
ATOM 958 C CA . THR A 1 121 ? 7.548 -1.004 -26.647 1.00 79.25 121 THR A CA 1
ATOM 959 C C . THR A 1 121 ? 7.482 -2.188 -25.701 1.00 79.25 121 THR 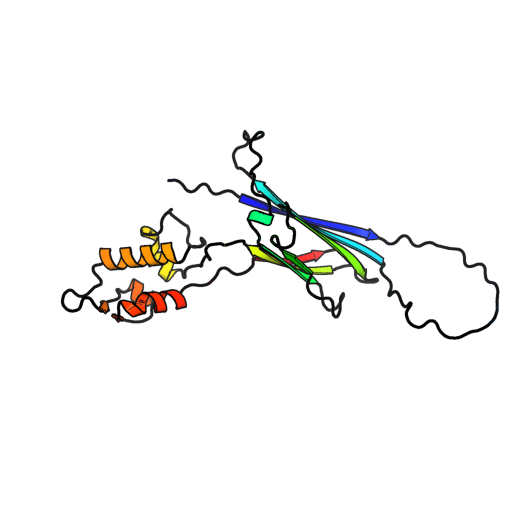A C 1
ATOM 961 O O . THR A 1 121 ? 6.991 -3.246 -26.089 1.00 79.25 121 THR A O 1
ATOM 964 N N . HIS A 1 122 ? 7.886 -1.982 -24.449 1.00 80.88 122 HIS A N 1
ATOM 965 C CA . HIS A 1 122 ? 7.788 -2.978 -23.384 1.00 80.88 122 HIS A CA 1
ATOM 966 C C . HIS A 1 122 ? 6.774 -2.502 -22.344 1.00 80.88 122 HIS A C 1
ATOM 968 O O . HIS A 1 122 ? 6.891 -1.392 -21.823 1.00 80.88 122 HIS A O 1
ATOM 974 N N . ARG A 1 123 ? 5.769 -3.327 -22.039 1.00 87.38 123 ARG A N 1
ATOM 975 C CA . ARG A 1 123 ? 4.802 -3.050 -20.970 1.00 87.38 123 ARG A CA 1
ATOM 976 C C . ARG A 1 123 ? 5.243 -3.718 -19.679 1.00 87.38 123 ARG A C 1
ATOM 978 O O . ARG A 1 123 ? 5.659 -4.875 -19.693 1.00 87.38 123 ARG A O 1
ATOM 985 N N . LEU A 1 124 ? 5.158 -2.977 -18.579 1.00 90.00 124 LEU A N 1
ATOM 986 C CA . LEU A 1 124 ? 5.516 -3.469 -17.258 1.00 90.00 124 LEU A CA 1
ATOM 987 C C . LEU A 1 124 ? 4.497 -2.998 -16.243 1.00 90.00 124 LEU A C 1
ATOM 989 O O . LEU A 1 124 ? 4.082 -1.841 -16.264 1.00 90.00 124 LEU A O 1
ATOM 993 N N . ARG A 1 125 ? 4.166 -3.876 -15.308 1.00 93.31 125 ARG A N 1
ATOM 994 C CA . ARG A 1 125 ? 3.306 -3.555 -14.177 1.00 93.31 125 ARG A CA 1
ATOM 995 C C . ARG A 1 125 ? 4.102 -3.705 -12.895 1.00 93.31 125 ARG A C 1
ATOM 997 O O . ARG A 1 125 ? 4.485 -4.805 -12.509 1.00 93.31 125 ARG A O 1
ATOM 1004 N N . LEU A 1 126 ? 4.375 -2.580 -12.245 1.00 93.81 126 LEU A N 1
ATOM 1005 C CA . LEU A 1 126 ? 5.095 -2.527 -10.981 1.00 93.81 126 LEU A CA 1
ATOM 1006 C C . LEU A 1 126 ? 4.102 -2.503 -9.822 1.00 93.81 126 LEU A C 1
ATOM 1008 O O . LEU A 1 126 ? 3.280 -1.598 -9.717 1.00 93.81 126 LEU A O 1
ATOM 1012 N N . GLN A 1 127 ? 4.234 -3.451 -8.903 1.00 94.12 127 GLN A N 1
ATOM 1013 C CA . GLN A 1 127 ? 3.495 -3.488 -7.649 1.00 94.12 127 GLN A CA 1
ATOM 1014 C C . GLN A 1 127 ? 4.458 -3.233 -6.490 1.00 94.12 127 GLN A C 1
ATOM 1016 O O . GLN A 1 127 ? 5.343 -4.042 -6.216 1.00 94.12 127 GLN A O 1
ATOM 1021 N N . LEU A 1 128 ? 4.285 -2.116 -5.788 1.00 92.00 128 LEU A N 1
ATOM 1022 C CA . LEU A 1 128 ? 5.061 -1.756 -4.605 1.00 92.00 128 LEU A CA 1
ATOM 1023 C C . LEU A 1 128 ? 4.273 -2.086 -3.338 1.00 92.00 128 LEU A C 1
ATOM 1025 O O . LEU A 1 128 ? 3.233 -1.491 -3.054 1.00 92.00 128 LEU A O 1
ATOM 1029 N N . LEU A 1 129 ? 4.790 -3.015 -2.538 1.00 90.38 129 LEU A N 1
ATOM 1030 C CA . LEU A 1 129 ? 4.213 -3.384 -1.253 1.00 90.38 129 LEU A CA 1
ATOM 1031 C C . LEU A 1 129 ? 4.945 -2.638 -0.146 1.00 90.38 129 LEU A C 1
ATOM 1033 O O . LEU A 1 129 ? 6.119 -2.892 0.153 1.00 90.38 129 LEU A O 1
ATOM 1037 N N . ARG A 1 130 ? 4.221 -1.727 0.495 1.00 87.94 130 ARG A N 1
ATOM 1038 C CA . ARG A 1 130 ? 4.731 -0.924 1.600 1.00 87.94 130 ARG A CA 1
ATOM 1039 C C . ARG A 1 130 ? 5.027 -1.803 2.822 1.00 87.94 130 ARG A C 1
ATOM 1041 O O . ARG A 1 130 ? 4.340 -2.787 3.092 1.00 87.94 130 ARG A O 1
ATOM 1048 N N . ASN A 1 131 ? 6.067 -1.451 3.566 1.00 85.62 131 ASN A N 1
ATOM 1049 C CA . ASN A 1 131 ? 6.393 -2.059 4.845 1.00 85.62 131 ASN A CA 1
ATOM 1050 C C . ASN A 1 131 ? 5.492 -1.451 5.931 1.00 85.62 131 ASN A C 1
ATOM 1052 O O . ASN A 1 131 ? 5.769 -0.378 6.468 1.00 85.62 131 ASN A O 1
ATOM 1056 N N . GLN A 1 132 ? 4.361 -2.102 6.190 1.00 79.94 132 GLN A N 1
ATOM 1057 C CA . GLN A 1 132 ? 3.368 -1.678 7.176 1.00 79.94 132 GLN A CA 1
ATOM 1058 C C . GLN A 1 132 ? 3.349 -2.685 8.325 1.00 79.94 132 GLN A C 1
ATOM 1060 O O . GLN A 1 132 ? 2.589 -3.648 8.309 1.00 79.94 132 GLN A O 1
ATOM 1065 N N . SER A 1 133 ? 4.230 -2.474 9.303 1.00 79.12 133 SER A N 1
ATOM 1066 C CA . SER A 1 133 ? 4.221 -3.201 10.571 1.00 79.12 133 SER A CA 1
ATOM 1067 C C . SER A 1 133 ? 4.098 -2.181 11.707 1.00 79.12 133 SER A C 1
ATOM 1069 O O . SER A 1 133 ? 5.027 -1.389 11.893 1.00 79.12 133 SER A O 1
ATOM 1071 N N . PRO A 1 134 ? 2.964 -2.121 12.429 1.00 83.56 134 PRO A N 1
ATOM 1072 C CA . PRO A 1 134 ? 1.765 -2.961 12.298 1.00 83.56 134 PRO A CA 1
ATOM 1073 C C . PRO A 1 134 ? 0.942 -2.681 11.024 1.00 83.56 134 PRO A C 1
ATOM 1075 O O . PRO A 1 134 ? 1.091 -1.631 10.391 1.00 83.56 134 PRO A O 1
ATOM 1078 N N . GLU A 1 135 ? 0.076 -3.634 10.661 1.00 87.06 135 GLU A N 1
ATOM 1079 C CA . GLU A 1 135 ? -0.819 -3.541 9.499 1.00 87.06 135 GLU A CA 1
ATOM 1080 C C . GLU A 1 135 ? -1.728 -2.309 9.590 1.00 87.06 135 GLU A C 1
ATOM 1082 O O . GLU A 1 135 ? -2.191 -1.923 10.671 1.00 87.06 135 GLU A O 1
ATOM 1087 N N . ARG A 1 136 ? -1.968 -1.682 8.435 1.00 89.38 136 ARG A N 1
ATOM 1088 C CA . ARG A 1 136 ? -2.776 -0.471 8.317 1.00 89.38 136 ARG A CA 1
ATOM 1089 C C . ARG A 1 136 ? -4.001 -0.718 7.452 1.00 89.38 136 ARG A C 1
ATOM 1091 O O . ARG A 1 136 ? -3.937 -1.450 6.467 1.00 89.38 136 ARG A O 1
ATOM 1098 N N . PHE A 1 137 ? -5.082 -0.040 7.805 1.00 90.50 137 PHE A N 1
ATOM 1099 C CA . PHE A 1 137 ? -6.385 -0.163 7.171 1.00 90.50 137 PHE A CA 1
ATOM 1100 C C . PHE A 1 137 ? -6.861 1.199 6.676 1.00 90.50 137 PHE A C 1
ATOM 1102 O O . PHE A 1 137 ? -6.650 2.220 7.338 1.00 90.50 137 PHE A O 1
ATOM 1109 N N . ALA A 1 138 ? -7.502 1.195 5.514 1.00 89.44 138 ALA A N 1
ATOM 1110 C CA . ALA A 1 138 ? -8.328 2.294 5.049 1.00 89.44 138 ALA A CA 1
ATOM 1111 C C . ALA A 1 138 ? -9.729 2.163 5.666 1.00 89.44 138 ALA A C 1
ATOM 1113 O O . ALA A 1 138 ? -10.244 1.052 5.845 1.00 89.44 138 ALA A O 1
ATOM 1114 N N . LEU A 1 139 ? -10.327 3.303 6.003 1.00 90.12 139 LEU A N 1
ATOM 1115 C CA . LEU A 1 139 ? -11.672 3.382 6.567 1.00 90.12 139 LEU A CA 1
ATOM 1116 C C . LEU A 1 139 ? -12.672 3.740 5.470 1.00 90.12 139 LEU A C 1
ATOM 1118 O O . LEU A 1 139 ? -12.349 4.493 4.553 1.00 90.12 139 LEU A O 1
ATOM 1122 N N . SER A 1 140 ? -13.900 3.228 5.575 1.00 89.06 140 SER A N 1
ATOM 1123 C CA . SER A 1 140 ? -14.993 3.748 4.756 1.00 89.06 140 SER A CA 1
ATOM 1124 C C . SER A 1 140 ? -15.293 5.202 5.150 1.00 89.06 140 SER A C 1
ATOM 1126 O O . SER A 1 140 ? -15.075 5.573 6.309 1.00 89.06 140 SER A O 1
ATOM 1128 N N . PRO A 1 141 ? -15.829 6.029 4.233 1.00 88.75 141 PRO A N 1
ATOM 1129 C CA . PRO A 1 141 ? -16.182 7.412 4.545 1.00 88.75 141 PRO A CA 1
ATOM 1130 C C . PRO A 1 141 ? -17.110 7.535 5.761 1.00 88.75 141 PRO A C 1
ATOM 1132 O O . PRO A 1 141 ? -16.890 8.387 6.618 1.00 88.75 141 PRO A O 1
ATOM 1135 N N . ASP A 1 142 ? -18.102 6.649 5.886 1.00 89.44 142 ASP A N 1
ATOM 1136 C CA . ASP A 1 142 ? -19.037 6.652 7.017 1.00 89.44 142 ASP A CA 1
ATOM 1137 C C . ASP A 1 142 ? -18.346 6.339 8.348 1.00 89.44 142 ASP A C 1
ATOM 1139 O O . ASP A 1 142 ? -18.575 7.030 9.343 1.00 89.44 142 ASP A O 1
ATOM 1143 N N . LEU A 1 143 ? -17.459 5.337 8.367 1.00 90.81 143 LEU A N 1
ATOM 1144 C CA . LEU A 1 143 ? -16.715 4.976 9.573 1.00 90.81 143 LEU A CA 1
ATOM 1145 C C . LEU A 1 143 ? -15.734 6.084 9.956 1.00 90.81 143 LEU A C 1
ATOM 1147 O O . LEU A 1 143 ? -15.663 6.450 11.127 1.00 90.81 143 LEU A O 1
ATOM 1151 N N . PHE A 1 144 ? -15.018 6.650 8.980 1.00 91.19 144 PHE A N 1
ATOM 1152 C CA . PHE A 1 144 ? -14.115 7.774 9.211 1.00 91.19 144 PHE A CA 1
ATOM 1153 C C . PHE A 1 144 ? -14.859 8.969 9.813 1.00 91.19 144 PHE A C 1
ATOM 1155 O O . PHE A 1 144 ? -14.419 9.501 10.827 1.00 91.19 144 PHE A O 1
ATOM 1162 N N . ASN A 1 145 ? -16.016 9.345 9.263 1.00 89.50 145 ASN A N 1
ATOM 1163 C CA . ASN A 1 145 ? -16.818 10.454 9.782 1.00 89.50 145 ASN A CA 1
ATOM 1164 C C . ASN A 1 145 ? -17.280 10.228 11.229 1.00 89.50 145 ASN A C 1
ATOM 1166 O O . ASN A 1 145 ? -17.342 11.183 12.000 1.00 89.50 145 ASN A O 1
ATOM 1170 N N . ALA A 1 146 ? -17.575 8.981 11.609 1.00 89.56 146 ALA A N 1
ATOM 1171 C CA . ALA A 1 146 ? -17.962 8.642 12.975 1.00 89.56 146 ALA A CA 1
ATOM 1172 C C . ALA A 1 146 ? -16.800 8.837 13.961 1.00 89.56 146 ALA A C 1
ATOM 1174 O O . ALA A 1 146 ? -16.947 9.499 14.987 1.00 89.56 146 ALA A O 1
ATOM 1175 N N . ILE A 1 147 ? -15.630 8.272 13.649 1.00 90.94 147 ILE A N 1
ATOM 1176 C CA . ILE A 1 147 ? -14.532 8.153 14.620 1.00 90.94 147 ILE A CA 1
ATOM 1177 C C . ILE A 1 147 ? -13.422 9.199 14.449 1.00 90.94 147 ILE A C 1
ATOM 1179 O O . ILE A 1 147 ? -12.542 9.278 15.302 1.00 90.94 147 ILE A O 1
ATOM 1183 N N . SER A 1 148 ? -13.450 10.011 13.386 1.00 88.31 148 SER A N 1
ATOM 1184 C CA . SER A 1 148 ? -12.438 11.036 13.078 1.00 88.31 148 SER A CA 1
ATOM 1185 C C . SER A 1 148 ? -12.071 11.941 14.263 1.00 88.31 148 SER A C 1
ATOM 1187 O O . SER A 1 148 ? -10.871 12.141 14.456 1.00 88.31 148 SER A O 1
ATOM 1189 N N . PRO A 1 149 ? -13.013 12.428 15.099 1.00 88.25 149 PRO A N 1
ATOM 1190 C CA . PRO A 1 149 ? -12.675 13.266 16.256 1.00 88.25 149 PRO A CA 1
ATOM 1191 C C . PRO A 1 149 ? -11.809 12.563 17.312 1.00 88.25 149 PRO A C 1
ATOM 1193 O O . PRO A 1 149 ? -11.113 13.219 18.084 1.00 88.25 149 PRO A O 1
ATOM 1196 N N . TYR A 1 150 ? -11.850 11.231 17.344 1.00 88.56 150 TYR A N 1
ATOM 1197 C CA . TYR A 1 150 ? -11.169 10.386 18.325 1.00 88.56 150 TYR A CA 1
ATOM 1198 C C . TYR A 1 150 ? -9.883 9.759 17.775 1.00 88.56 150 TYR A C 1
ATOM 1200 O O . TYR A 1 150 ? -9.106 9.166 18.528 1.00 88.56 150 TYR A O 1
ATOM 1208 N N . LEU A 1 151 ? -9.645 9.876 16.466 1.00 86.19 151 LEU A N 1
ATOM 1209 C CA . LEU A 1 151 ? -8.408 9.438 15.838 1.00 86.19 151 LEU A CA 1
ATOM 1210 C C . LEU A 1 151 ? -7.312 10.467 16.116 1.00 86.19 151 LEU A C 1
ATOM 1212 O O . LEU A 1 151 ? -7.446 11.652 15.818 1.00 86.19 151 LEU A O 1
ATOM 1216 N N . THR A 1 152 ? -6.201 10.004 16.687 1.00 72.00 152 THR A N 1
ATOM 1217 C CA . THR A 1 152 ? -5.034 10.848 16.957 1.00 72.00 152 THR A CA 1
ATOM 1218 C C . THR A 1 152 ? -3.813 10.315 16.211 1.00 72.00 152 THR A C 1
ATOM 1220 O O . THR A 1 152 ? -3.551 9.112 16.257 1.00 72.00 152 THR A O 1
ATOM 1223 N N . PRO A 1 153 ? -3.034 11.181 15.530 1.00 69.62 153 PRO A N 1
ATOM 1224 C CA . PRO A 1 153 ? -3.242 12.623 15.296 1.00 69.62 153 PRO A CA 1
ATOM 1225 C C . PRO A 1 153 ? -4.409 12.915 14.330 1.00 69.62 153 PRO A C 1
ATOM 1227 O O . PRO A 1 153 ? -4.905 11.993 13.697 1.00 69.62 153 PRO A O 1
ATOM 1230 N N . ASN A 1 154 ? -4.800 14.190 14.171 1.00 60.78 154 ASN A N 1
ATOM 1231 C CA . ASN A 1 154 ? -5.762 14.599 13.136 1.00 60.78 154 ASN A CA 1
ATOM 1232 C C . ASN A 1 154 ? -5.285 14.113 11.761 1.00 60.78 154 ASN A C 1
ATOM 1234 O O . ASN A 1 154 ? -4.237 14.544 11.268 1.00 60.78 154 ASN A O 1
ATOM 1238 N N . CYS A 1 155 ? -6.067 13.224 11.166 1.00 68.44 155 CYS A N 1
ATOM 1239 C CA . CYS A 1 155 ? -5.782 12.571 9.899 1.00 68.44 155 CYS A CA 1
ATOM 1240 C C . CYS A 1 155 ? -6.853 12.939 8.870 1.00 68.44 155 CYS A C 1
ATOM 1242 O O . CYS A 1 155 ? -7.977 13.285 9.228 1.00 68.44 155 CYS A O 1
ATOM 1244 N N . GLY A 1 156 ? -6.490 12.892 7.592 1.00 74.31 156 GLY A N 1
ATOM 1245 C CA . GLY A 1 156 ? -7.429 13.049 6.487 1.00 74.31 156 GLY A CA 1
ATOM 1246 C C . GLY A 1 156 ? -8.215 11.760 6.212 1.00 74.31 156 GLY A C 1
ATOM 1247 O O . GLY A 1 156 ? -7.840 10.698 6.710 1.00 74.31 156 GLY A O 1
ATOM 1248 N N . PRO A 1 157 ? -9.270 11.835 5.384 1.00 72.69 157 PRO A N 1
ATOM 1249 C CA . PRO A 1 157 ? -10.072 10.670 4.999 1.00 72.69 157 PRO A CA 1
ATOM 1250 C C . PRO A 1 157 ? -9.270 9.615 4.217 1.00 72.69 157 PRO A C 1
ATOM 1252 O O . PRO A 1 157 ? -9.586 8.433 4.295 1.00 72.69 157 PRO A O 1
ATOM 1255 N N . ASP A 1 158 ? -8.204 10.028 3.523 1.00 77.88 158 ASP A N 1
ATOM 1256 C CA . ASP A 1 158 ? -7.332 9.143 2.733 1.00 77.88 158 ASP A CA 1
ATOM 1257 C C . ASP A 1 158 ? -6.171 8.534 3.544 1.00 77.88 158 ASP A C 1
ATOM 1259 O O . ASP A 1 158 ? -5.329 7.808 3.006 1.00 77.88 158 ASP A O 1
ATOM 1263 N N . ASP A 1 159 ? -6.073 8.858 4.836 1.00 83.12 159 ASP A N 1
ATOM 1264 C CA . ASP A 1 159 ? -5.034 8.302 5.696 1.00 83.12 159 ASP A CA 1
ATOM 1265 C C . ASP A 1 159 ? -5.356 6.853 6.098 1.00 83.12 159 ASP A C 1
ATOM 1267 O O . ASP A 1 159 ? -6.477 6.355 5.997 1.00 83.12 159 ASP A O 1
ATOM 1271 N N . THR A 1 160 ? -4.325 6.146 6.560 1.00 87.12 160 THR A N 1
ATOM 1272 C CA . THR A 1 160 ? -4.418 4.724 6.910 1.00 87.12 160 THR A CA 1
ATOM 1273 C C . THR A 1 160 ? -4.043 4.512 8.368 1.00 87.12 160 THR A C 1
ATOM 1275 O O . THR A 1 160 ? -3.040 5.049 8.856 1.00 87.12 160 THR A O 1
ATOM 1278 N N . PHE A 1 161 ? -4.826 3.697 9.065 1.00 88.75 161 PHE A N 1
ATOM 1279 C CA . PHE A 1 161 ? -4.810 3.612 10.524 1.00 88.75 161 PHE A CA 1
ATOM 1280 C C . PHE A 1 161 ? -4.489 2.204 10.998 1.00 88.75 161 PHE A C 1
ATOM 1282 O O . PHE A 1 161 ? -4.786 1.220 10.321 1.00 88.75 161 PHE A O 1
ATOM 1289 N N . VAL A 1 162 ? -3.880 2.097 12.175 1.00 90.94 162 VAL A N 1
ATOM 1290 C CA . VAL A 1 162 ? -3.649 0.800 12.810 1.00 90.94 162 VAL A CA 1
ATOM 1291 C C . VAL A 1 162 ? -4.944 0.358 13.482 1.00 90.94 162 VAL A C 1
ATOM 1293 O O . VAL A 1 162 ? -5.659 1.172 14.064 1.00 90.94 162 VAL A O 1
ATOM 1296 N N . LYS A 1 163 ? -5.239 -0.946 13.449 1.00 90.81 163 LYS A N 1
ATOM 1297 C CA . LYS A 1 163 ? -6.449 -1.505 14.073 1.00 90.81 163 LYS A CA 1
ATOM 1298 C C . LYS A 1 163 ? -6.620 -1.078 15.533 1.00 90.81 163 LYS A C 1
ATOM 1300 O O . LYS A 1 163 ? -7.742 -0.804 15.941 1.00 90.81 163 LYS A O 1
ATOM 1305 N N . ALA A 1 164 ? -5.536 -1.001 16.306 1.00 90.94 164 ALA A N 1
ATOM 1306 C CA . ALA A 1 164 ? -5.573 -0.571 17.705 1.00 90.94 164 ALA A CA 1
ATOM 1307 C C . ALA A 1 164 ? -6.135 0.854 17.865 1.00 90.94 164 ALA A C 1
ATOM 1309 O O . ALA A 1 164 ? -7.032 1.058 18.680 1.00 90.94 164 ALA A O 1
ATOM 1310 N N . ASP A 1 165 ? -5.681 1.797 17.036 1.00 91.44 165 ASP A N 1
ATOM 1311 C CA . ASP A 1 165 ? -6.131 3.194 17.072 1.00 91.44 165 ASP A CA 1
ATOM 1312 C C . ASP A 1 165 ? -7.608 3.304 16.679 1.00 91.44 165 ASP A C 1
ATOM 1314 O O . ASP A 1 165 ? -8.382 3.981 17.350 1.00 91.44 165 ASP A O 1
ATOM 1318 N N . ILE A 1 166 ? -8.023 2.570 15.640 1.00 92.81 166 ILE A N 1
ATOM 1319 C CA . ILE A 1 166 ? -9.425 2.509 15.199 1.00 92.81 166 ILE A CA 1
ATOM 1320 C C . ILE A 1 166 ? -10.313 1.927 16.308 1.00 92.81 166 ILE A C 1
ATOM 1322 O O . ILE A 1 166 ? -11.378 2.461 16.605 1.00 92.81 166 ILE A O 1
ATOM 1326 N N . SER A 1 167 ? -9.864 0.838 16.938 1.00 93.12 167 SER A N 1
ATOM 1327 C CA . SER A 1 167 ? -10.590 0.163 18.022 1.00 93.12 167 SER A CA 1
ATOM 1328 C C . SER A 1 167 ? -10.774 1.092 19.219 1.00 93.12 167 SER A C 1
ATOM 1330 O O . SER A 1 167 ? -11.857 1.171 19.794 1.00 93.12 167 SER A O 1
ATOM 1332 N N . PHE A 1 168 ? -9.715 1.818 19.579 1.00 93.00 168 PHE A N 1
ATOM 1333 C CA . PHE A 1 168 ? -9.756 2.792 20.658 1.00 93.00 168 PHE A CA 1
ATOM 1334 C C . PHE A 1 168 ? -10.690 3.960 20.327 1.00 93.00 168 PHE A C 1
ATOM 1336 O O . PHE A 1 168 ? -11.524 4.315 21.155 1.00 93.00 168 PHE A O 1
ATOM 1343 N N . ALA A 1 169 ? -10.606 4.511 19.115 1.00 93.06 169 ALA A N 1
ATOM 1344 C CA . ALA A 1 169 ? -11.456 5.607 18.661 1.00 93.06 169 ALA A CA 1
ATOM 1345 C C . ALA A 1 169 ? -12.946 5.222 18.655 1.00 93.06 169 ALA A C 1
ATOM 1347 O O . ALA A 1 169 ? -13.779 5.973 19.159 1.00 93.06 169 ALA A O 1
ATOM 1348 N N . LEU A 1 170 ? -13.279 4.018 18.179 1.00 93.38 170 LEU A N 1
ATOM 1349 C CA . LEU A 1 170 ? -14.640 3.482 18.248 1.00 93.38 170 LEU A CA 1
ATOM 1350 C C . LEU A 1 170 ? -15.121 3.330 19.698 1.00 93.38 170 LEU A C 1
ATOM 1352 O O . LEU A 1 170 ? -16.268 3.635 20.012 1.00 93.38 170 LEU A O 1
ATOM 1356 N N . TRP A 1 171 ? -14.251 2.878 20.600 1.00 92.38 171 TRP A N 1
ATOM 1357 C CA . TRP A 1 171 ? -14.606 2.738 22.009 1.00 92.38 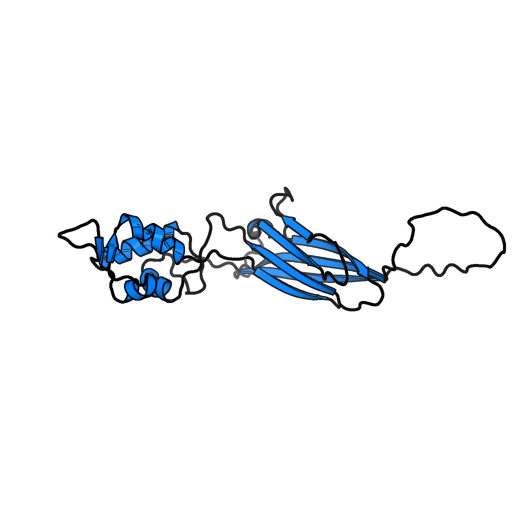171 TRP A CA 1
ATOM 1358 C C . TRP A 1 171 ? -14.864 4.084 22.694 1.00 92.38 171 TRP A C 1
ATOM 1360 O O . TRP A 1 171 ? -15.800 4.199 23.484 1.00 92.38 171 TRP A O 1
ATOM 1370 N N . GLN A 1 172 ? -14.069 5.110 22.376 1.00 92.69 172 GLN A N 1
ATOM 1371 C CA . GLN A 1 172 ? -14.321 6.474 22.850 1.00 92.69 172 GLN A CA 1
ATOM 1372 C C . GLN A 1 172 ? -15.654 7.006 22.317 1.00 92.69 172 GLN A C 1
ATOM 1374 O O . GLN A 1 172 ? -16.444 7.521 23.102 1.00 92.69 172 GLN A O 1
ATOM 1379 N N . TYR A 1 173 ? -15.950 6.778 21.032 1.00 93.31 173 TYR A N 1
ATOM 1380 C CA . TYR A 1 173 ? -17.235 7.136 20.428 1.00 93.31 173 TYR A CA 1
ATOM 1381 C C . TYR A 1 173 ? -18.422 6.536 21.194 1.00 93.31 173 TYR A C 1
ATOM 1383 O O . TYR A 1 173 ? -19.346 7.253 21.570 1.00 93.31 173 TYR A O 1
ATOM 1391 N N . ILE A 1 174 ? -18.381 5.224 21.462 1.00 91.50 174 ILE A N 1
ATOM 1392 C CA . ILE A 1 174 ? -19.446 4.501 22.179 1.00 91.50 174 ILE A CA 1
ATOM 1393 C C . ILE A 1 174 ? -19.664 5.081 23.579 1.00 91.50 174 ILE A C 1
ATOM 1395 O O . ILE A 1 174 ? -20.808 5.242 24.003 1.00 91.50 174 ILE A O 1
ATOM 1399 N N . LYS A 1 175 ? -18.576 5.397 24.290 1.00 90.38 175 LYS A N 1
ATOM 1400 C CA . LYS A 1 175 ? -18.629 5.960 25.643 1.00 90.38 175 LYS A CA 1
ATOM 1401 C C . LYS A 1 175 ? -19.162 7.384 25.673 1.00 90.38 175 LYS A C 1
ATOM 1403 O O . LYS A 1 175 ? -19.992 7.691 26.517 1.00 90.38 175 LYS A O 1
ATOM 1408 N N . GLU A 1 176 ? -18.684 8.250 24.786 1.00 92.06 176 GLU A N 1
ATOM 1409 C CA . GLU A 1 176 ? -19.094 9.658 24.763 1.00 92.06 176 GLU A CA 1
ATOM 1410 C C . GLU A 1 176 ? -20.567 9.819 24.373 1.00 92.06 176 GLU A C 1
ATOM 1412 O O . GLU A 1 176 ? -21.257 10.708 24.867 1.00 92.06 176 GLU A O 1
ATOM 1417 N N . LYS A 1 177 ? -21.065 8.928 23.513 1.00 89.94 177 LYS A N 1
ATOM 1418 C CA . LYS A 1 177 ? -22.463 8.898 23.074 1.00 89.94 177 LYS A CA 1
ATOM 1419 C C . LYS A 1 177 ? -23.387 8.087 23.988 1.00 89.94 177 LYS A C 1
ATOM 1421 O O . LYS A 1 177 ? -24.566 7.980 23.670 1.00 89.94 177 LYS A O 1
ATOM 1426 N N . ASP A 1 178 ? -22.861 7.525 25.078 1.00 89.81 178 ASP A N 1
ATOM 1427 C CA . ASP A 1 178 ? -23.589 6.690 26.044 1.00 89.81 178 ASP A CA 1
ATOM 1428 C C . ASP A 1 178 ? -24.431 5.584 25.375 1.00 89.81 178 ASP A C 1
ATOM 1430 O O . ASP A 1 178 ? -25.589 5.338 25.701 1.00 89.81 178 ASP A O 1
ATOM 1434 N N . LEU A 1 179 ? -23.846 4.910 24.376 1.00 88.69 179 LEU A N 1
ATOM 1435 C CA . LEU A 1 179 ? -24.555 3.920 23.548 1.00 88.69 179 LEU A CA 1
ATOM 1436 C C . LEU A 1 179 ? -24.729 2.555 24.232 1.00 88.69 179 LEU A C 1
ATOM 1438 O O . LEU A 1 179 ? -25.263 1.616 23.635 1.00 88.69 179 LEU A O 1
ATOM 1442 N N . MET A 1 180 ? -24.250 2.413 25.466 1.00 86.88 180 MET A N 1
ATOM 1443 C CA . MET A 1 180 ? -24.413 1.207 26.271 1.00 86.88 180 MET A CA 1
ATOM 1444 C C . MET A 1 180 ? -25.650 1.369 27.154 1.00 86.88 180 MET A C 1
ATOM 1446 O O . MET A 1 180 ? -25.693 2.257 27.999 1.00 86.88 180 MET A O 1
ATOM 1450 N N . LYS A 1 181 ? -26.658 0.504 26.983 1.00 75.06 181 LYS A N 1
ATOM 1451 C CA . LYS A 1 181 ? -27.887 0.571 27.789 1.00 75.06 181 LYS A CA 1
ATOM 1452 C C . LYS A 1 181 ? -27.562 0.357 29.270 1.00 75.06 181 LYS A C 1
ATOM 1454 O O . LYS A 1 181 ? -26.928 -0.633 29.626 1.00 75.06 181 LYS A O 1
ATOM 1459 N N . THR A 1 182 ? -28.054 1.247 30.132 1.00 64.56 182 THR A N 1
ATOM 1460 C CA . THR A 1 182 ? -27.826 1.203 31.588 1.00 64.56 182 THR A CA 1
ATOM 1461 C C . THR A 1 182 ? -28.377 -0.074 32.238 1.00 64.56 182 THR A C 1
ATOM 1463 O O . THR A 1 182 ? -27.781 -0.578 33.187 1.00 64.56 182 THR A O 1
ATOM 1466 N N . ASP A 1 183 ? -29.468 -0.628 31.699 1.00 67.94 183 ASP A N 1
ATOM 1467 C CA . ASP A 1 183 ? -30.100 -1.853 32.213 1.00 67.94 183 ASP A CA 1
ATOM 1468 C C . ASP A 1 183 ? -29.441 -3.146 31.696 1.00 67.94 183 ASP A C 1
ATOM 1470 O O . ASP A 1 183 ? -29.498 -4.181 32.361 1.00 67.94 183 ASP A O 1
ATOM 1474 N N . ASP A 1 184 ? -28.788 -3.099 30.528 1.00 68.06 184 ASP A N 1
ATOM 1475 C CA . ASP A 1 184 ? -28.088 -4.238 29.926 1.00 68.06 184 ASP A CA 1
ATOM 1476 C C . ASP A 1 184 ? -26.759 -3.795 29.298 1.00 68.06 184 ASP A C 1
ATOM 1478 O O . ASP A 1 184 ? -26.632 -3.608 28.084 1.00 68.06 184 ASP A O 1
ATOM 1482 N N . CYS A 1 185 ? -25.728 -3.674 30.143 1.00 73.62 185 CYS A N 1
ATOM 1483 C CA . CYS A 1 185 ? -24.362 -3.284 29.765 1.00 73.62 185 CYS A CA 1
ATOM 1484 C C . CYS A 1 185 ? -23.661 -4.262 28.791 1.00 73.62 185 CYS A C 1
ATOM 1486 O O . CYS A 1 185 ? -22.447 -4.168 28.586 1.00 73.62 185 CYS A O 1
ATOM 1488 N N . ARG A 1 186 ? -24.378 -5.245 28.229 1.00 85.19 186 ARG A N 1
ATOM 1489 C CA . ARG A 1 186 ? -23.862 -6.239 27.278 1.00 85.19 186 ARG A CA 1
ATOM 1490 C C . ARG A 1 186 ? -24.225 -5.929 25.828 1.00 85.19 186 ARG A C 1
ATOM 1492 O O . ARG A 1 186 ? -23.664 -6.573 24.937 1.00 85.19 186 ARG A O 1
ATOM 1499 N N . VAL A 1 187 ? -25.113 -4.965 25.583 1.00 89.12 187 VAL A N 1
ATOM 1500 C CA . VAL A 1 187 ? -25.583 -4.585 24.243 1.00 89.12 187 VAL A CA 1
ATOM 1501 C C . VAL A 1 187 ? -25.256 -3.120 23.958 1.00 89.12 187 VAL A C 1
ATOM 1503 O O . VAL A 1 187 ? -25.391 -2.255 24.822 1.00 89.12 187 VAL A O 1
ATOM 1506 N N . ILE A 1 188 ? -24.813 -2.852 22.730 1.00 90.19 188 ILE A N 1
ATOM 1507 C CA . ILE A 1 188 ? -24.593 -1.506 22.201 1.00 90.19 188 ILE A CA 1
ATOM 1508 C C . ILE A 1 188 ? -25.775 -1.164 21.295 1.00 90.19 188 ILE A C 1
ATOM 1510 O O . ILE A 1 188 ? -26.064 -1.907 20.354 1.00 90.19 188 ILE A O 1
ATOM 1514 N N . SER A 1 189 ? -26.432 -0.039 21.567 1.00 92.06 189 SER A N 1
ATOM 1515 C CA . SER A 1 189 ? -27.468 0.532 20.707 1.00 92.06 189 SER A CA 1
ATOM 1516 C C . SER A 1 189 ? -26.825 1.515 19.739 1.00 92.06 189 SER A C 1
ATOM 1518 O O . SER A 1 189 ? -26.282 2.530 20.163 1.00 92.06 189 SER A O 1
ATOM 1520 N N . HIS A 1 190 ? -26.854 1.238 18.439 1.00 91.31 190 HIS A N 1
ATOM 1521 C CA . HIS A 1 190 ? -26.252 2.131 17.456 1.00 91.31 190 HIS A CA 1
ATOM 1522 C C . HIS A 1 190 ? -27.103 3.379 17.249 1.00 91.31 190 HIS A C 1
ATOM 1524 O O . HIS A 1 190 ? -28.321 3.303 17.072 1.00 91.31 190 HIS A O 1
ATOM 1530 N N . ASP A 1 191 ? -26.441 4.528 17.188 1.00 92.50 191 ASP A N 1
ATOM 1531 C CA . ASP A 1 191 ? -27.033 5.754 16.673 1.00 92.50 191 ASP A CA 1
ATOM 1532 C C . ASP A 1 191 ? -27.125 5.725 15.137 1.00 92.50 191 ASP A C 1
ATOM 1534 O O . ASP A 1 191 ? -26.654 4.799 14.477 1.00 92.50 191 ASP A O 1
ATOM 1538 N N . GLU A 1 192 ? -27.719 6.753 14.534 1.00 91.81 192 GLU A N 1
ATOM 1539 C CA . GLU A 1 192 ? -27.892 6.834 13.076 1.00 91.81 192 GLU A CA 1
ATOM 1540 C C . GLU A 1 192 ? -26.571 6.754 12.289 1.00 91.81 192 GLU A C 1
ATOM 1542 O O . GLU A 1 192 ? -26.560 6.374 11.116 1.00 91.81 192 GLU A O 1
ATOM 1547 N N . VAL A 1 193 ? -25.444 7.132 12.901 1.00 91.31 193 VAL A N 1
ATOM 1548 C CA . VAL A 1 193 ? -24.124 7.081 12.262 1.00 91.31 193 VAL A CA 1
ATOM 1549 C C . VAL A 1 193 ? -23.597 5.648 12.268 1.00 91.31 193 VAL A C 1
ATOM 1551 O O . VAL A 1 193 ? -23.251 5.117 11.214 1.00 91.31 193 VAL A O 1
ATOM 1554 N N . LEU A 1 194 ? -23.587 4.985 13.427 1.00 91.50 194 LEU A N 1
ATOM 1555 C CA . LEU A 1 194 ? -23.144 3.596 13.534 1.00 91.50 194 LEU A CA 1
ATOM 1556 C C . LEU A 1 194 ? -24.096 2.624 12.831 1.00 91.50 194 LEU A C 1
ATOM 1558 O O . LEU A 1 194 ? -23.629 1.621 12.297 1.00 91.50 194 LEU A O 1
ATOM 1562 N N . GLN A 1 195 ? -25.393 2.931 12.750 1.00 92.81 195 GLN A N 1
ATOM 1563 C CA . GLN A 1 195 ? -26.348 2.158 11.952 1.00 92.81 195 GLN A CA 1
ATOM 1564 C C . GLN A 1 195 ? -25.997 2.190 10.462 1.00 92.81 195 GLN A C 1
ATOM 1566 O O . GLN A 1 195 ? -26.116 1.167 9.798 1.00 92.81 195 GLN A O 1
ATOM 1571 N N . ARG A 1 196 ? -25.507 3.319 9.932 1.00 91.31 196 ARG A N 1
ATOM 1572 C CA . ARG A 1 196 ? -25.023 3.393 8.541 1.00 91.31 196 ARG A CA 1
ATOM 1573 C C . ARG A 1 196 ? -23.749 2.585 8.320 1.00 91.31 196 ARG A C 1
ATOM 1575 O O . ARG A 1 196 ? -23.585 1.983 7.268 1.00 91.31 196 ARG A O 1
ATOM 1582 N N . VAL A 1 197 ? -22.863 2.538 9.314 1.00 91.50 197 VAL A N 1
ATOM 1583 C CA . VAL A 1 197 ? -21.602 1.787 9.224 1.00 91.50 197 VAL A CA 1
ATOM 1584 C C . VAL A 1 197 ? -21.829 0.278 9.345 1.00 91.50 197 VAL A C 1
ATOM 1586 O O . VAL A 1 197 ? -21.321 -0.497 8.532 1.00 91.50 197 VAL A O 1
ATOM 1589 N N . PHE A 1 198 ? -22.559 -0.150 10.376 1.00 91.88 198 PHE A N 1
ATOM 1590 C CA . PHE A 1 198 ? -22.735 -1.558 10.735 1.00 91.88 198 PHE A CA 1
ATOM 1591 C C . PHE A 1 198 ? -24.025 -2.183 10.202 1.00 91.88 198 PHE A C 1
ATOM 1593 O O . PHE A 1 198 ? -24.183 -3.392 10.337 1.00 91.88 198 PHE A O 1
ATOM 1600 N N . GLU A 1 199 ? -24.926 -1.394 9.611 1.00 91.81 199 GLU A N 1
ATOM 1601 C CA . GLU A 1 199 ? -26.192 -1.852 9.012 1.00 91.81 199 GLU A CA 1
ATOM 1602 C C . GLU A 1 199 ? -27.080 -2.640 9.995 1.00 91.81 199 GLU A C 1
ATOM 1604 O O . GLU A 1 199 ? -27.855 -3.514 9.613 1.00 91.81 199 GLU A O 1
ATOM 1609 N N . CYS A 1 200 ? -26.970 -2.343 11.291 1.00 91.56 200 CYS A N 1
ATOM 1610 C CA . CYS A 1 200 ? -27.748 -2.982 12.347 1.00 91.56 200 CYS A CA 1
ATOM 1611 C C . CYS A 1 200 ? -28.113 -1.979 13.441 1.00 91.56 200 CYS A C 1
ATOM 1613 O O . CYS A 1 200 ? -27.375 -1.028 13.690 1.00 91.56 200 CYS A O 1
ATOM 1615 N N . HIS A 1 201 ? -29.245 -2.200 14.110 1.00 90.00 201 HIS A N 1
ATOM 1616 C CA . HIS A 1 201 ? -29.736 -1.308 15.165 1.00 90.00 201 HIS A CA 1
ATOM 1617 C C . HIS A 1 201 ? -29.018 -1.526 16.502 1.00 90.00 201 HIS A C 1
ATOM 1619 O O . HIS A 1 201 ? -28.626 -0.568 17.157 1.00 90.00 201 HIS A O 1
ATOM 1625 N N . GLU A 1 202 ? -28.793 -2.783 16.881 1.00 91.31 202 GLU A N 1
ATOM 1626 C CA . GLU A 1 202 ? -28.127 -3.150 18.129 1.00 91.31 202 GLU A CA 1
ATOM 1627 C C . GLU A 1 202 ? -27.190 -4.329 17.879 1.00 91.31 202 GLU A C 1
ATOM 1629 O O . GLU A 1 202 ? -27.461 -5.176 17.022 1.00 91.31 202 GLU A O 1
ATOM 1634 N N . GLN A 1 203 ? -26.093 -4.403 18.630 1.00 92.25 203 GLN A N 1
ATOM 1635 C CA . GLN A 1 203 ? -25.239 -5.588 18.631 1.00 92.25 203 GLN A CA 1
ATOM 1636 C C . GLN A 1 203 ? -24.626 -5.857 20.012 1.00 92.25 203 GLN A C 1
ATOM 1638 O O . GLN A 1 203 ? -24.411 -4.923 20.789 1.00 92.25 203 GLN A O 1
ATOM 1643 N N . PRO A 1 204 ? -24.298 -7.120 20.340 1.00 92.12 204 PRO A N 1
ATOM 1644 C CA . PRO A 1 204 ? -23.586 -7.437 21.571 1.00 92.12 204 PRO A CA 1
ATOM 1645 C C . PRO A 1 204 ? -22.194 -6.795 21.620 1.00 92.12 204 PRO A C 1
ATOM 1647 O O . PRO A 1 204 ? -21.471 -6.774 20.622 1.00 92.12 204 PRO A O 1
ATOM 1650 N N . ILE A 1 205 ? -21.755 -6.372 22.807 1.00 89.31 205 ILE A N 1
ATOM 1651 C CA . ILE A 1 205 ? -20.448 -5.722 23.003 1.00 89.31 205 ILE A CA 1
ATOM 1652 C C . ILE A 1 205 ? -19.262 -6.591 22.564 1.00 89.31 205 ILE A C 1
ATOM 1654 O O . ILE A 1 205 ? -18.253 -6.079 22.098 1.00 89.31 205 ILE A O 1
ATOM 1658 N N . HIS A 1 206 ? -19.376 -7.916 22.664 1.00 90.81 206 HIS A N 1
ATOM 1659 C CA . HIS A 1 206 ? -18.322 -8.832 22.224 1.00 90.81 206 HIS A CA 1
ATOM 1660 C C . HIS A 1 206 ? -18.246 -8.963 20.691 1.00 90.81 206 HIS A C 1
ATOM 1662 O O . HIS A 1 206 ? -17.208 -9.361 20.166 1.00 90.81 206 HIS A O 1
ATOM 1668 N N . ALA A 1 207 ? -19.321 -8.623 19.970 1.00 92.00 207 ALA A N 1
ATOM 1669 C CA . ALA A 1 207 ? -19.401 -8.738 18.516 1.00 92.00 207 ALA A CA 1
ATOM 1670 C C . ALA A 1 207 ? -18.830 -7.510 17.788 1.00 92.00 207 ALA A C 1
ATOM 1672 O O . ALA A 1 207 ? -18.341 -7.648 16.667 1.00 92.00 207 ALA A O 1
ATOM 1673 N N . ILE A 1 208 ? -18.803 -6.337 18.437 1.00 91.62 208 ILE A N 1
ATOM 1674 C CA . ILE A 1 208 ? -18.411 -5.057 17.818 1.00 91.62 208 ILE A CA 1
ATOM 1675 C C . ILE A 1 208 ? -17.042 -5.098 17.141 1.00 91.62 208 ILE A C 1
ATOM 1677 O O . ILE A 1 208 ? -16.875 -4.570 16.047 1.00 91.62 208 ILE A O 1
ATOM 1681 N N . MET A 1 209 ? -16.064 -5.778 17.743 1.00 92.38 209 MET A N 1
ATOM 1682 C CA . MET A 1 209 ? -14.715 -5.882 17.183 1.00 92.38 209 MET A CA 1
ATOM 1683 C C . MET A 1 209 ? -14.663 -6.777 15.941 1.00 92.38 209 MET A C 1
ATOM 1685 O O . MET A 1 209 ? -13.854 -6.536 15.043 1.00 92.38 209 MET A O 1
ATOM 1689 N N . GLY A 1 210 ? -15.525 -7.795 15.886 1.00 92.88 210 GLY A N 1
ATOM 1690 C CA . GLY A 1 210 ? -15.709 -8.642 14.710 1.00 92.88 210 GLY A CA 1
ATOM 1691 C C . GLY A 1 210 ? -16.399 -7.876 13.584 1.00 92.88 210 GLY A C 1
ATOM 1692 O O . GLY A 1 210 ? -15.888 -7.850 12.468 1.00 92.88 210 GLY A O 1
ATOM 1693 N N . SER A 1 211 ? -17.488 -7.172 13.900 1.00 91.88 211 SER A N 1
ATOM 1694 C CA . SER A 1 211 ? -18.198 -6.290 12.964 1.00 91.88 211 SER A CA 1
ATOM 1695 C C . SER A 1 211 ? -17.302 -5.167 12.442 1.00 91.88 211 SER A C 1
ATOM 1697 O O . SER A 1 211 ? -17.352 -4.829 11.266 1.00 91.88 211 SER A O 1
ATOM 1699 N N . LEU A 1 212 ? -16.433 -4.603 13.285 1.00 92.94 212 LEU A N 1
ATOM 1700 C CA . LEU A 1 212 ? -15.451 -3.611 12.857 1.00 92.94 212 LEU A CA 1
ATOM 1701 C C . LEU A 1 212 ? -14.495 -4.211 11.826 1.00 92.94 212 LEU A C 1
ATOM 1703 O O . LEU A 1 212 ? -14.273 -3.599 10.789 1.00 92.94 212 LEU A O 1
ATOM 1707 N N . GLN A 1 213 ? -13.970 -5.416 12.069 1.00 91.44 213 GLN A N 1
ATOM 1708 C CA . GLN A 1 213 ? -13.016 -6.067 11.167 1.00 91.44 213 GLN A CA 1
ATOM 1709 C C . GLN A 1 213 ? -13.563 -6.253 9.745 1.00 91.44 213 GLN A C 1
ATOM 1711 O O . GLN A 1 213 ? -12.790 -6.136 8.799 1.00 91.44 213 GLN A O 1
ATOM 1716 N N . THR A 1 214 ? -14.862 -6.517 9.577 1.00 91.19 214 THR A N 1
ATOM 1717 C CA . THR A 1 214 ? -15.474 -6.680 8.245 1.00 91.19 214 THR A CA 1
ATOM 1718 C C . THR A 1 214 ? -15.617 -5.361 7.488 1.00 91.19 214 THR A C 1
ATOM 1720 O O . THR A 1 214 ? -15.741 -5.369 6.266 1.00 91.19 214 THR A O 1
ATOM 1723 N N . LYS A 1 215 ? -15.567 -4.227 8.197 1.00 89.94 215 LYS A N 1
ATOM 1724 C CA . LYS A 1 215 ? -15.623 -2.876 7.626 1.00 89.94 215 LYS A CA 1
ATOM 1725 C C . LYS A 1 215 ? -14.232 -2.274 7.378 1.00 89.94 215 LYS A C 1
ATOM 1727 O O . LYS A 1 215 ? -14.133 -1.209 6.773 1.00 89.94 215 LYS A O 1
ATOM 1732 N N . LEU A 1 216 ? -13.156 -2.937 7.818 1.00 90.81 216 LEU A N 1
ATOM 1733 C CA . LEU A 1 216 ? -11.779 -2.500 7.575 1.00 90.81 216 LEU A CA 1
ATOM 1734 C C . LEU A 1 216 ? -11.251 -3.044 6.249 1.00 90.81 216 LEU A C 1
ATOM 1736 O O . LEU A 1 216 ? -11.257 -4.251 6.020 1.00 90.81 216 LEU A O 1
ATOM 1740 N N . THR A 1 217 ? -10.712 -2.158 5.410 1.00 90.31 217 THR A N 1
ATOM 1741 C CA . THR A 1 217 ? -10.067 -2.554 4.150 1.00 90.31 217 THR A CA 1
ATOM 1742 C C . THR A 1 217 ? -8.547 -2.519 4.314 1.00 90.31 217 THR A C 1
ATOM 1744 O O . THR A 1 217 ? -8.008 -1.454 4.631 1.00 90.31 217 THR A O 1
ATOM 1747 N N . PRO A 1 218 ? -7.823 -3.640 4.132 1.00 88.50 218 PRO A N 1
ATOM 1748 C CA . PRO A 1 218 ? -6.366 -3.637 4.205 1.00 88.50 218 PRO A CA 1
ATOM 1749 C C . PRO A 1 218 ? -5.781 -2.806 3.062 1.00 88.50 218 PRO A C 1
ATOM 1751 O O . PRO A 1 218 ? -6.296 -2.798 1.942 1.00 88.50 218 PRO A O 1
ATOM 1754 N N . VAL A 1 219 ? -4.688 -2.098 3.336 1.00 87.44 219 VAL A N 1
ATOM 1755 C CA . VAL A 1 219 ? -4.028 -1.275 2.318 1.00 87.44 219 VAL A CA 1
ATOM 1756 C C . VAL A 1 219 ? -3.293 -2.182 1.329 1.00 87.44 219 VAL A C 1
ATOM 1758 O O . VAL A 1 219 ? -2.333 -2.866 1.683 1.00 87.44 219 VAL A O 1
ATOM 1761 N N . GLY A 1 220 ? -3.761 -2.191 0.081 1.00 85.38 220 GLY A N 1
ATOM 1762 C CA . GLY A 1 220 ? -3.168 -2.972 -1.003 1.00 85.38 220 GLY A CA 1
ATOM 1763 C C . GLY A 1 220 ? -1.823 -2.425 -1.510 1.00 85.38 220 GLY A C 1
ATOM 1764 O O . GLY A 1 220 ? -1.380 -1.347 -1.098 1.00 85.38 220 GLY A O 1
ATOM 1765 N N . PRO A 1 221 ? -1.154 -3.156 -2.423 1.00 88.56 221 PRO A N 1
ATOM 1766 C CA . PRO A 1 221 ? 0.038 -2.661 -3.102 1.00 88.56 221 PRO A CA 1
ATOM 1767 C C . PRO A 1 221 ? -0.272 -1.426 -3.953 1.00 88.56 221 PRO A C 1
ATOM 1769 O O . PRO A 1 221 ? -1.338 -1.318 -4.557 1.00 88.56 221 PRO A O 1
ATOM 1772 N N . THR A 1 222 ? 0.697 -0.521 -4.066 1.00 90.94 222 THR A N 1
ATOM 1773 C CA . THR A 1 222 ? 0.644 0.555 -5.060 1.00 90.94 222 THR A CA 1
ATOM 1774 C C . THR A 1 222 ? 1.019 -0.021 -6.419 1.00 90.94 222 THR A C 1
ATOM 1776 O O . THR A 1 222 ? 2.139 -0.498 -6.588 1.00 90.94 222 THR A O 1
ATOM 1779 N N . VAL A 1 223 ? 0.088 0.006 -7.371 1.00 93.56 223 VAL A N 1
ATOM 1780 C CA . VAL A 1 223 ? 0.283 -0.519 -8.729 1.00 93.56 223 VAL A CA 1
ATOM 1781 C C . VAL A 1 223 ? 0.541 0.633 -9.691 1.00 93.56 223 VAL A C 1
ATOM 1783 O O . VAL A 1 223 ? -0.175 1.632 -9.657 1.00 93.56 223 VAL A O 1
ATOM 1786 N N . ILE A 1 224 ? 1.565 0.499 -10.530 1.00 94.31 224 ILE A N 1
ATOM 1787 C CA . ILE A 1 224 ? 1.944 1.484 -11.542 1.00 94.31 224 ILE A CA 1
ATOM 1788 C C . ILE A 1 224 ? 2.255 0.745 -12.842 1.00 94.31 224 ILE A C 1
ATOM 1790 O O . ILE A 1 224 ? 3.124 -0.127 -12.864 1.00 94.31 224 ILE A O 1
ATOM 1794 N N . ASP A 1 225 ? 1.564 1.115 -13.915 1.00 93.88 225 ASP A N 1
ATOM 1795 C CA . ASP A 1 225 ? 1.790 0.565 -15.249 1.00 93.88 225 ASP A CA 1
ATOM 1796 C C . ASP A 1 225 ? 2.724 1.477 -16.053 1.00 93.88 225 ASP A C 1
ATOM 1798 O O . ASP A 1 225 ? 2.546 2.696 -16.111 1.00 93.88 225 ASP A O 1
ATOM 1802 N N . PHE A 1 226 ? 3.723 0.877 -16.690 1.00 91.56 226 PHE A N 1
ATOM 1803 C CA . PHE A 1 226 ? 4.718 1.544 -17.517 1.00 91.56 226 PHE A CA 1
ATOM 1804 C C . PHE A 1 226 ? 4.665 1.005 -18.944 1.00 91.56 226 PHE A C 1
ATOM 1806 O O . PHE A 1 226 ? 4.509 -0.193 -19.174 1.00 91.56 226 PHE A O 1
ATOM 1813 N N . THR A 1 227 ? 4.843 1.902 -19.911 1.00 90.25 227 THR A N 1
ATOM 1814 C CA . THR A 1 227 ? 5.140 1.555 -21.305 1.00 90.25 227 THR A CA 1
ATOM 1815 C C . THR A 1 227 ? 6.488 2.176 -21.642 1.00 90.25 227 THR A C 1
ATOM 1817 O O . THR A 1 227 ? 6.593 3.395 -21.752 1.00 90.25 227 THR A O 1
ATOM 1820 N N . LEU A 1 228 ? 7.524 1.347 -21.725 1.00 85.44 228 LEU A N 1
ATOM 1821 C CA . LEU A 1 228 ? 8.885 1.762 -22.058 1.00 85.44 228 LEU A CA 1
ATOM 1822 C C . LEU A 1 228 ? 9.041 1.754 -23.575 1.00 85.44 228 LEU A C 1
ATOM 1824 O O . LEU A 1 228 ? 8.552 0.823 -24.216 1.00 85.44 228 LEU A O 1
ATOM 1828 N N . GLN A 1 229 ? 9.700 2.773 -24.122 1.00 78.94 229 GLN A N 1
ATOM 1829 C CA . GLN A 1 229 ? 9.971 2.943 -25.551 1.00 78.94 229 GLN A CA 1
ATOM 1830 C C . GLN A 1 229 ? 11.464 3.173 -25.747 1.00 78.94 229 GLN A C 1
ATOM 1832 O O . GLN A 1 229 ? 11.995 4.051 -25.033 1.00 78.94 229 GLN A O 1
#

Radius of gyration: 27.82 Å; chains: 1; bounding box: 64×57×82 Å

InterPro domains:
  IPR003121 SWIB/MDM2 domain [PF02201] (137-209)
  IPR003121 SWIB/MDM2 domain [PS51925] (132-218)
  IPR036885 SWIB/MDM2 domain superfamily [G3DSA:1.10.245.10] (129-224)
  IPR036885 SWIB/MDM2 domain superfamily [SSF47592] (129-226)